Protein AF-A0A967XRU0-F1 (afdb_monomer_lite)

Foldseek 3Di:
DVVVLVVLLDPVLLVCLVVVLVVLLVVLVVDFDDDDPDGCSVCSCVDPVNLVSLVSNLSSLVSNLVVLVCCLVCVVVVVVVCVVPPPDDDPDDDDDPPDDPVVVVVVLVVVVWDWDDDPRDIDTHHDSPVSCVSSVVSVVVSVVSVVSSCCVVDADFADDADAQDKDQWTQHPVVRDIDGNVDIDHHPDDDDDDDFDWDKDWDADPPPRHTDDIDTDTPPDDDDD

Radius of gyration: 32.48 Å; chains: 1; bounding box: 72×39×102 Å

Structure (mmCIF, N/CA/C/O backbone):
data_AF-A0A967XRU0-F1
#
_entry.id   AF-A0A967XRU0-F1
#
loop_
_atom_site.group_PDB
_atom_site.id
_atom_site.type_symbol
_atom_site.label_atom_id
_atom_site.label_alt_id
_atom_site.label_comp_id
_atom_site.label_asym_id
_atom_site.label_entity_id
_atom_site.label_seq_id
_atom_site.pdbx_PDB_ins_code
_atom_site.Cartn_x
_atom_site.Cartn_y
_atom_site.Cartn_z
_atom_site.occupancy
_atom_site.B_iso_or_equiv
_atom_site.auth_seq_id
_atom_site.auth_comp_id
_atom_site.auth_asym_id
_atom_site.auth_atom_id
_atom_site.pdbx_PDB_model_num
ATOM 1 N N . MET A 1 1 ? 1.573 9.566 25.595 1.00 57.91 1 MET A N 1
ATOM 2 C CA . MET A 1 1 ? 1.295 8.582 24.517 1.00 57.91 1 MET A CA 1
ATOM 3 C C . MET A 1 1 ? -0.084 8.742 23.867 1.00 57.91 1 MET A C 1
ATOM 5 O O . MET A 1 1 ? -0.131 8.751 22.648 1.00 57.91 1 MET A O 1
ATOM 9 N N . LYS A 1 2 ? -1.186 8.940 24.616 1.00 69.69 2 LYS A N 1
ATOM 10 C CA . LYS A 1 2 ? -2.529 9.207 24.043 1.00 69.69 2 LYS A CA 1
ATOM 11 C C . LYS A 1 2 ? -2.605 10.352 23.000 1.00 69.69 2 LYS A C 1
ATOM 13 O O . LYS A 1 2 ? -3.148 10.101 21.932 1.00 69.69 2 LYS A O 1
ATOM 18 N N . PRO A 1 3 ? -2.004 11.544 23.218 1.00 72.00 3 PRO A N 1
ATOM 19 C CA . PRO A 1 3 ? -2.166 12.662 22.278 1.00 72.00 3 PRO A CA 1
ATOM 20 C C . PRO A 1 3 ? -1.493 12.431 20.918 1.00 72.00 3 PRO A C 1
ATOM 22 O O . PRO A 1 3 ? -2.015 12.861 19.896 1.00 72.00 3 PRO A O 1
ATOM 25 N N . ILE A 1 4 ? -0.366 11.709 20.889 1.00 74.50 4 ILE A N 1
ATOM 26 C CA . ILE A 1 4 ? 0.343 11.372 19.645 1.00 74.50 4 ILE A CA 1
ATOM 27 C C . ILE A 1 4 ? -0.496 10.394 18.817 1.00 74.50 4 ILE A C 1
ATOM 29 O O . ILE A 1 4 ? -0.690 10.597 17.623 1.00 74.50 4 ILE A O 1
ATOM 33 N N . LEU A 1 5 ? -1.057 9.366 19.462 1.00 74.81 5 LEU A N 1
ATOM 34 C CA . LEU A 1 5 ? -1.928 8.404 18.789 1.00 74.81 5 LEU A CA 1
ATOM 35 C C . LEU A 1 5 ? -3.203 9.067 18.245 1.00 74.81 5 LEU A C 1
ATOM 37 O O . LEU A 1 5 ? -3.673 8.705 17.170 1.00 74.81 5 LEU A O 1
ATOM 41 N N . ASP A 1 6 ? -3.754 10.042 18.970 1.00 77.75 6 ASP A N 1
ATOM 42 C CA . ASP A 1 6 ? -4.942 10.779 18.537 1.00 77.75 6 ASP A CA 1
ATOM 43 C C . ASP A 1 6 ? -4.649 11.728 17.365 1.00 77.75 6 ASP A C 1
ATOM 45 O O . ASP A 1 6 ? -5.479 11.835 16.462 1.00 77.75 6 ASP A O 1
ATOM 49 N N . PHE A 1 7 ? -3.461 12.341 17.319 1.00 79.88 7 PHE A N 1
ATOM 50 C CA . PH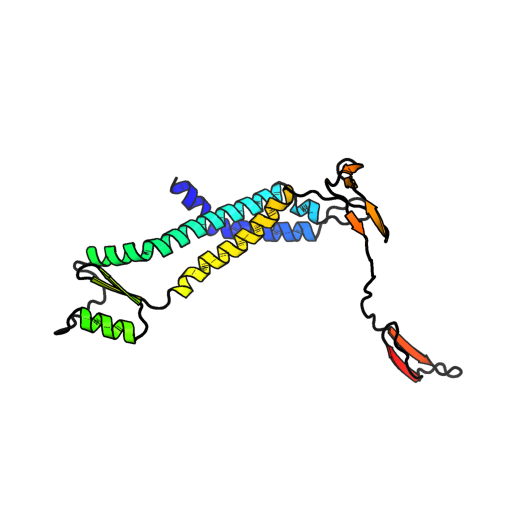E A 1 7 ? -3.010 13.117 16.161 1.00 79.88 7 PHE A CA 1
ATOM 51 C C . PHE A 1 7 ? -2.881 12.236 14.911 1.00 79.88 7 PHE A C 1
ATOM 53 O O . PHE A 1 7 ? -3.489 12.529 13.879 1.00 79.88 7 PHE A O 1
ATOM 60 N N . PHE A 1 8 ? -2.168 11.110 15.019 1.00 81.94 8 PHE A N 1
ATOM 61 C CA . PHE A 1 8 ? -2.017 10.165 13.910 1.00 81.94 8 PHE A CA 1
ATOM 62 C C . PHE A 1 8 ? -3.314 9.440 13.553 1.00 81.94 8 PHE A C 1
ATOM 64 O O . PHE A 1 8 ? -3.431 8.965 12.438 1.00 81.94 8 PHE A O 1
ATOM 71 N N . SER A 1 9 ? -4.317 9.394 14.429 1.00 81.56 9 SER A N 1
ATOM 72 C CA . SER A 1 9 ? -5.644 8.839 14.127 1.00 81.56 9 SER A CA 1
ATOM 73 C C . SER A 1 9 ? -6.621 9.879 13.539 1.00 81.56 9 SER A C 1
ATOM 75 O O . SER A 1 9 ? -7.823 9.605 13.454 1.00 81.56 9 SER A O 1
ATOM 77 N N . SER A 1 10 ? -6.156 11.075 13.163 1.00 88.88 10 SER A N 1
ATOM 78 C CA . SER A 1 10 ? -7.009 12.142 12.631 1.00 88.88 10 SER A CA 1
ATOM 79 C C . SER A 1 10 ? -7.501 11.848 11.210 1.00 88.88 10 SER A C 1
ATOM 81 O O . SER A 1 10 ? -6.706 11.695 10.287 1.00 88.88 10 SER A O 1
ATOM 83 N N . VAL A 1 11 ? -8.825 11.872 11.011 1.00 86.56 11 VAL A N 1
ATOM 84 C CA . VAL A 1 11 ? -9.460 11.722 9.684 1.00 86.56 11 VAL A CA 1
ATOM 85 C C . VAL A 1 11 ? -9.076 12.868 8.743 1.00 86.56 11 VAL A C 1
ATOM 87 O O . VAL A 1 11 ? -8.912 12.661 7.543 1.00 86.56 11 VAL A O 1
ATOM 90 N N . LYS A 1 12 ? -8.883 14.080 9.284 1.00 89.81 12 LYS A N 1
ATOM 91 C CA . LYS A 1 12 ? -8.452 15.248 8.498 1.00 89.81 12 LYS A CA 1
ATOM 92 C C . LYS A 1 12 ? -7.068 15.022 7.894 1.00 89.81 12 LYS A C 1
ATOM 94 O O . LYS A 1 12 ? -6.845 15.376 6.742 1.00 89.81 12 LYS A O 1
ATOM 99 N N . LEU A 1 13 ? -6.169 14.408 8.668 1.00 90.38 13 LEU A N 1
ATOM 100 C CA . LEU A 1 13 ? -4.831 14.052 8.207 1.00 90.38 13 LEU A CA 1
ATOM 101 C C . LEU A 1 13 ? -4.908 12.997 7.101 1.00 90.38 13 LEU A C 1
ATOM 103 O O . LEU A 1 13 ? -4.289 13.182 6.062 1.00 90.38 13 LEU A O 1
ATOM 107 N N . THR A 1 14 ? -5.707 11.940 7.283 1.00 91.81 14 THR A N 1
ATOM 108 C CA . THR A 1 14 ? -5.890 10.897 6.261 1.00 91.81 14 THR A CA 1
ATOM 109 C C . THR A 1 14 ? -6.384 11.485 4.944 1.00 91.81 14 THR A C 1
ATOM 111 O O . THR A 1 14 ? -5.813 11.204 3.896 1.00 91.81 14 THR A O 1
ATOM 114 N N . LEU A 1 15 ? -7.413 12.336 4.989 1.00 92.69 15 LEU A N 1
ATOM 115 C CA . LEU A 1 15 ? -7.977 12.953 3.790 1.00 92.69 15 LEU A CA 1
ATOM 116 C C . LEU A 1 15 ? -6.963 13.869 3.092 1.00 92.69 15 LEU A C 1
ATOM 118 O O . LEU A 1 15 ? -6.828 13.811 1.873 1.00 92.69 15 LEU A O 1
ATOM 122 N N . ALA A 1 16 ? -6.222 14.672 3.861 1.00 94.75 16 ALA A N 1
ATOM 123 C CA . ALA A 1 16 ? -5.167 15.523 3.322 1.00 94.75 16 ALA A CA 1
ATOM 124 C C . ALA A 1 16 ? -4.044 14.702 2.668 1.00 94.75 16 ALA A C 1
ATOM 126 O O . ALA A 1 16 ? -3.604 15.041 1.573 1.00 94.75 16 ALA A O 1
ATOM 127 N N . LEU A 1 17 ? -3.612 13.607 3.303 1.00 94.12 17 LEU A N 1
ATOM 128 C CA . LEU A 1 17 ? -2.581 12.718 2.766 1.00 94.12 17 LEU A CA 1
ATOM 129 C C . LEU A 1 17 ? -3.047 12.002 1.501 1.00 94.12 17 LEU A C 1
ATOM 131 O O . LEU A 1 17 ? -2.290 11.955 0.542 1.00 94.12 17 LEU A O 1
ATOM 135 N N . LEU A 1 18 ? -4.276 11.480 1.473 1.00 94.19 18 LEU A N 1
ATOM 136 C CA . LEU A 1 18 ? -4.826 10.808 0.294 1.00 94.19 18 LEU A CA 1
ATOM 137 C C . LEU A 1 18 ? -4.937 11.762 -0.898 1.00 94.19 18 LEU A C 1
ATOM 139 O O . LEU A 1 18 ? -4.488 11.424 -1.989 1.00 94.19 18 LEU A O 1
ATOM 143 N N . LEU A 1 19 ? -5.483 12.964 -0.690 1.00 95.75 19 LEU A N 1
ATOM 144 C CA . LEU A 1 19 ? -5.583 13.973 -1.747 1.00 95.75 19 LEU A CA 1
ATOM 145 C C . LEU A 1 19 ? -4.201 14.452 -2.204 1.00 95.75 19 LEU A C 1
ATOM 147 O O . LEU A 1 19 ? -3.948 14.535 -3.403 1.00 95.75 19 LEU A O 1
ATOM 151 N N . GLY A 1 20 ? -3.292 14.718 -1.264 1.00 95.44 20 GLY A N 1
ATOM 152 C CA . GLY A 1 20 ? -1.924 15.130 -1.568 1.00 95.44 20 GLY A CA 1
ATOM 153 C C . GLY A 1 20 ? -1.165 14.070 -2.364 1.00 95.44 20 GLY A C 1
ATOM 154 O O . GLY A 1 20 ? -0.651 14.368 -3.438 1.00 95.44 20 GLY A O 1
ATOM 155 N N . LEU A 1 21 ? -1.154 12.821 -1.887 1.00 94.19 21 LEU A N 1
ATOM 156 C CA . LEU A 1 21 ? -0.534 11.691 -2.586 1.00 94.19 21 LEU A CA 1
ATOM 157 C C . LEU A 1 21 ? -1.160 11.460 -3.960 1.00 94.19 21 LEU A C 1
ATOM 159 O O . LEU A 1 21 ? -0.428 11.182 -4.902 1.00 94.19 21 LEU A O 1
ATOM 163 N N . SER A 1 22 ? -2.479 11.615 -4.100 1.00 94.56 22 SER A N 1
ATOM 164 C CA . SER A 1 22 ? -3.152 11.491 -5.395 1.00 94.56 22 SER A CA 1
ATOM 165 C C . SER A 1 22 ? -2.673 12.545 -6.393 1.00 94.56 22 SER A C 1
ATOM 167 O O . SER A 1 22 ? -2.359 12.196 -7.527 1.00 94.56 22 SER A O 1
ATOM 169 N N . LEU A 1 23 ? -2.599 13.820 -5.999 1.00 94.62 23 LEU A N 1
ATOM 170 C CA . LEU A 1 23 ? -2.137 14.900 -6.883 1.00 94.62 23 LEU A CA 1
ATOM 171 C C . LEU A 1 23 ? -0.671 14.715 -7.282 1.00 94.62 23 LEU A C 1
ATOM 173 O O . LEU A 1 23 ? -0.302 14.882 -8.442 1.00 94.62 23 LEU A O 1
ATOM 177 N N . ILE A 1 24 ? 0.151 14.325 -6.315 1.00 92.75 24 ILE A N 1
ATOM 178 C CA . ILE A 1 24 ? 1.565 14.029 -6.512 1.00 92.75 24 ILE A CA 1
ATOM 179 C C . ILE A 1 24 ? 1.745 12.842 -7.468 1.00 92.75 24 ILE A C 1
ATOM 181 O O . ILE A 1 24 ? 2.530 12.928 -8.406 1.00 92.75 24 ILE A O 1
ATOM 185 N N . ALA A 1 25 ? 1.003 11.749 -7.270 1.00 92.00 25 ALA A N 1
ATOM 186 C CA . ALA A 1 25 ? 1.086 10.563 -8.120 1.00 92.00 25 ALA A CA 1
ATOM 187 C C . ALA A 1 25 ? 0.686 10.866 -9.572 1.00 92.00 25 ALA A C 1
ATOM 189 O O . ALA A 1 25 ? 1.340 10.387 -10.499 1.00 92.00 25 ALA A O 1
ATOM 190 N N . VAL A 1 26 ? -0.333 11.709 -9.778 1.00 92.94 26 VAL A N 1
ATOM 191 C CA . VAL A 1 26 ? -0.687 12.220 -11.113 1.00 92.94 26 VAL A CA 1
ATOM 192 C C . VAL A 1 26 ? 0.489 12.990 -11.715 1.00 92.94 26 VAL A C 1
ATOM 194 O O . VAL A 1 26 ? 0.872 12.718 -12.850 1.00 92.94 26 VAL A O 1
ATOM 197 N N . GLY A 1 27 ? 1.116 13.886 -10.948 1.00 89.25 27 GLY A N 1
ATOM 198 C CA . GLY A 1 27 ? 2.307 14.619 -11.387 1.00 89.25 27 GLY A CA 1
ATOM 199 C C . GLY A 1 27 ? 3.459 13.703 -11.813 1.00 89.25 27 GLY A C 1
ATOM 200 O O . GLY A 1 27 ? 4.015 13.891 -12.890 1.00 89.25 27 GLY A O 1
ATOM 201 N N . GLY A 1 28 ? 3.769 12.673 -11.021 1.00 85.06 28 GLY A N 1
ATOM 202 C CA . GLY A 1 28 ? 4.811 11.688 -11.343 1.00 85.06 28 GLY A CA 1
ATOM 203 C C . GLY A 1 28 ? 4.504 10.809 -12.555 1.00 85.06 28 GLY A C 1
ATOM 204 O O . GLY A 1 28 ? 5.419 10.302 -13.195 1.00 85.06 28 GLY A O 1
ATOM 205 N N . THR A 1 29 ? 3.223 10.649 -12.891 1.00 86.62 29 THR A N 1
ATOM 206 C CA . THR A 1 29 ? 2.798 9.906 -14.086 1.00 86.62 29 THR A CA 1
ATOM 207 C C . THR A 1 29 ? 2.913 10.766 -15.344 1.00 86.62 29 THR A C 1
ATOM 209 O O . THR A 1 29 ? 3.296 10.270 -16.397 1.00 86.62 29 THR A O 1
ATOM 212 N N . VAL A 1 30 ? 2.598 12.062 -15.243 1.00 88.19 30 VAL A N 1
ATOM 213 C CA . VAL A 1 30 ? 2.682 13.009 -16.369 1.00 88.19 30 VAL A CA 1
ATOM 214 C C . VAL A 1 30 ? 4.127 13.411 -16.668 1.00 88.19 30 VAL A C 1
ATOM 216 O O . VAL A 1 30 ? 4.455 13.674 -17.821 1.00 88.19 30 VAL A O 1
ATOM 219 N N . TRP A 1 31 ? 4.986 13.454 -15.647 1.00 84.19 31 TRP A N 1
ATOM 220 C CA . TRP A 1 31 ? 6.373 13.904 -15.763 1.00 84.19 31 TRP A CA 1
ATOM 221 C C . TRP A 1 31 ? 7.362 12.793 -15.365 1.00 84.19 31 TRP A C 1
ATOM 223 O O . TRP A 1 31 ? 7.966 12.862 -14.288 1.00 84.19 31 TRP A O 1
ATOM 233 N N . PRO A 1 32 ? 7.513 11.738 -16.192 1.00 77.88 32 PRO A N 1
ATOM 234 C CA . PRO A 1 32 ? 8.424 10.643 -15.887 1.00 77.88 32 PRO A CA 1
ATOM 235 C C . PRO A 1 32 ? 9.878 11.114 -15.830 1.00 77.88 32 PRO A C 1
ATOM 237 O O . PRO A 1 32 ? 10.293 12.032 -16.537 1.00 77.88 32 PRO A O 1
ATOM 240 N N . VAL A 1 33 ? 10.674 10.443 -14.997 1.00 77.25 33 VAL A N 1
ATOM 241 C CA . VAL A 1 33 ? 12.127 10.624 -14.988 1.00 77.25 33 VAL A CA 1
ATOM 242 C C . VAL A 1 33 ? 12.700 9.903 -16.206 1.00 77.25 33 VAL A C 1
ATOM 244 O O . VAL A 1 33 ? 12.597 8.680 -16.319 1.00 77.25 33 VAL A O 1
ATOM 247 N N . GLU A 1 34 ? 13.301 10.660 -17.118 1.00 77.75 34 GLU A N 1
ATOM 248 C CA . GLU A 1 34 ? 13.975 10.118 -18.297 1.00 77.75 34 GLU A CA 1
ATOM 249 C C . GLU A 1 34 ? 15.452 9.848 -17.980 1.00 77.75 34 GLU A C 1
ATOM 251 O O . GLU A 1 34 ? 16.178 10.730 -17.516 1.00 77.75 34 GLU A O 1
ATOM 256 N N . GLN A 1 35 ? 15.911 8.618 -18.226 1.00 67.12 35 GLN A N 1
ATOM 257 C CA . GLN A 1 35 ? 17.331 8.257 -18.202 1.00 67.12 35 GLN A CA 1
ATOM 258 C C . GLN A 1 35 ? 17.704 7.649 -19.557 1.00 67.12 35 GLN A C 1
ATOM 260 O O . GLN A 1 35 ? 17.498 6.463 -19.810 1.00 67.12 35 GLN A O 1
ATOM 265 N N . GLY A 1 36 ? 18.230 8.484 -20.456 1.00 74.88 36 GLY A N 1
ATOM 266 C CA . GLY A 1 36 ? 18.476 8.093 -21.844 1.00 74.88 36 GLY A CA 1
ATOM 267 C C . GLY A 1 36 ? 17.163 7.930 -22.615 1.00 74.88 36 GLY A C 1
ATOM 268 O O . GLY A 1 36 ? 16.357 8.851 -22.644 1.00 74.88 36 GLY A O 1
ATOM 269 N N . ALA A 1 37 ? 16.951 6.766 -23.237 1.00 71.06 37 ALA A N 1
ATOM 270 C CA . ALA A 1 37 ? 15.743 6.458 -24.015 1.00 71.06 37 ALA A CA 1
ATOM 271 C C . ALA A 1 37 ? 14.636 5.742 -23.209 1.00 71.06 37 ALA A C 1
ATOM 273 O O . ALA A 1 37 ? 13.605 5.383 -23.773 1.00 71.06 37 ALA A O 1
ATOM 274 N N . ILE A 1 38 ? 14.850 5.490 -21.911 1.00 72.94 38 ILE A N 1
ATOM 275 C CA . ILE A 1 38 ? 13.945 4.696 -21.069 1.00 72.94 38 ILE A CA 1
ATOM 276 C C . ILE A 1 38 ? 13.235 5.615 -20.069 1.00 72.94 38 ILE A C 1
ATOM 278 O O . ILE A 1 38 ? 13.877 6.361 -19.323 1.00 72.94 38 ILE A O 1
ATOM 282 N N . GLN A 1 39 ? 11.903 5.532 -20.035 1.00 77.44 39 GLN A N 1
ATOM 283 C CA . GLN A 1 39 ? 11.074 6.189 -19.024 1.00 77.44 39 GLN A CA 1
ATOM 284 C C . GLN A 1 39 ? 11.073 5.355 -17.740 1.00 77.44 39 GLN A C 1
ATOM 286 O O . GLN A 1 39 ? 10.576 4.229 -17.730 1.00 77.44 39 GLN A O 1
ATOM 291 N N . ARG A 1 40 ? 11.627 5.907 -16.656 1.00 75.88 40 ARG A N 1
ATOM 292 C CA . ARG A 1 40 ? 11.800 5.212 -15.372 1.00 75.88 40 ARG A CA 1
ATOM 293 C C . ARG A 1 40 ? 10.846 5.754 -14.312 1.00 75.88 40 ARG A C 1
ATOM 295 O O . ARG A 1 40 ? 11.230 6.530 -13.433 1.00 75.88 40 ARG A O 1
ATOM 302 N N . PHE A 1 41 ? 9.578 5.355 -14.397 1.00 80.44 41 PHE A N 1
ATOM 303 C CA . PHE A 1 41 ? 8.537 5.748 -13.436 1.00 80.44 41 PHE A CA 1
ATOM 304 C C . PHE A 1 41 ? 8.866 5.305 -12.005 1.00 80.44 41 PHE A C 1
ATOM 306 O O . PHE A 1 41 ? 8.531 5.988 -11.037 1.00 80.44 41 PHE A O 1
ATOM 313 N N . GLU A 1 42 ? 9.559 4.180 -11.858 1.00 79.56 42 GLU A N 1
ATOM 314 C CA . GLU A 1 42 ? 9.932 3.609 -10.572 1.00 79.56 42 GLU A CA 1
ATOM 315 C C . GLU A 1 42 ? 10.795 4.558 -9.737 1.00 79.56 42 GLU A C 1
ATOM 317 O O . GLU A 1 42 ? 10.586 4.640 -8.532 1.00 79.56 42 GLU A O 1
ATOM 322 N N . LEU A 1 43 ? 11.680 5.351 -10.351 1.00 81.56 43 LEU A N 1
ATOM 323 C CA . LEU A 1 43 ? 12.558 6.273 -9.622 1.00 81.56 43 LEU A CA 1
ATOM 324 C C . LEU A 1 43 ? 11.767 7.356 -8.880 1.00 81.56 43 LEU A C 1
ATOM 326 O O . LEU A 1 43 ? 12.120 7.742 -7.764 1.00 81.56 43 LEU A O 1
ATOM 330 N N . TYR A 1 44 ? 10.665 7.820 -9.474 1.00 86.88 44 TYR A N 1
ATOM 331 C CA . TYR A 1 44 ? 9.788 8.801 -8.846 1.00 86.88 44 TYR A CA 1
ATOM 332 C C . TYR A 1 44 ? 9.110 8.219 -7.599 1.00 86.88 44 TYR A C 1
ATOM 334 O O . TYR A 1 44 ? 9.156 8.817 -6.521 1.00 86.88 44 TYR A O 1
ATOM 342 N N . PHE A 1 45 ? 8.527 7.024 -7.718 1.00 87.81 45 PHE A N 1
ATOM 343 C CA . PHE A 1 45 ? 7.806 6.364 -6.623 1.00 87.81 45 PHE A CA 1
ATOM 344 C C . PHE A 1 45 ? 8.731 5.749 -5.562 1.00 87.81 45 PHE A C 1
ATOM 346 O O . PHE A 1 45 ? 8.321 5.558 -4.416 1.00 87.81 45 PHE A O 1
ATOM 353 N N . GLN A 1 46 ? 9.988 5.470 -5.909 1.00 85.56 46 GLN A N 1
ATOM 354 C CA . GLN A 1 46 ? 11.027 5.037 -4.972 1.00 85.56 46 GLN A CA 1
ATOM 355 C C . GLN A 1 46 ? 11.699 6.206 -4.242 1.00 85.56 46 GLN A C 1
ATOM 357 O O . GLN A 1 46 ? 12.472 5.982 -3.312 1.00 85.56 46 GLN A O 1
ATOM 362 N N . SER A 1 47 ? 11.393 7.452 -4.612 1.00 88.88 47 SER A N 1
ATOM 363 C CA . SER A 1 47 ? 11.969 8.621 -3.959 1.00 88.88 47 SER A CA 1
ATOM 364 C C . SER A 1 47 ? 11.629 8.679 -2.464 1.00 88.88 47 SER A C 1
ATOM 366 O O . SER A 1 47 ? 10.509 8.389 -2.026 1.00 88.88 47 SER A O 1
ATOM 368 N N . ILE A 1 48 ? 12.609 9.104 -1.661 1.00 90.31 48 ILE A N 1
ATOM 369 C CA . ILE A 1 48 ? 12.490 9.135 -0.198 1.00 90.31 48 ILE A CA 1
ATOM 370 C C . ILE A 1 48 ? 11.318 9.998 0.278 1.00 90.31 48 ILE A C 1
ATOM 372 O O . ILE A 1 48 ? 10.667 9.677 1.271 1.00 90.31 48 ILE A O 1
ATOM 376 N N . TRP A 1 49 ? 11.013 11.080 -0.438 1.00 92.19 49 TRP A N 1
ATOM 377 C CA . TRP A 1 49 ? 9.937 11.994 -0.076 1.00 92.19 49 TRP A CA 1
ATOM 378 C C . TRP A 1 49 ? 8.561 11.374 -0.373 1.00 92.19 49 TRP A C 1
ATOM 380 O O . TRP A 1 49 ? 7.675 11.450 0.481 1.00 92.19 49 TRP A O 1
ATOM 390 N N . PHE A 1 50 ? 8.389 10.683 -1.509 1.00 92.12 50 PHE A N 1
ATOM 391 C CA . PHE A 1 50 ? 7.140 9.988 -1.836 1.00 92.12 50 PHE A CA 1
ATOM 392 C C . PHE A 1 50 ? 6.894 8.845 -0.850 1.00 92.12 50 PHE A C 1
ATOM 394 O O . PHE A 1 50 ? 5.814 8.730 -0.268 1.00 92.12 50 PHE A O 1
ATOM 401 N N . ARG A 1 51 ? 7.934 8.050 -0.576 1.00 91.50 51 ARG A N 1
ATOM 402 C CA . ARG A 1 51 ? 7.888 6.970 0.416 1.00 91.50 51 ARG A CA 1
ATOM 403 C C . ARG A 1 51 ? 7.616 7.479 1.822 1.00 91.50 51 ARG A C 1
ATOM 405 O O . ARG A 1 51 ? 6.872 6.837 2.550 1.00 91.50 51 ARG A O 1
ATOM 412 N N . SER A 1 52 ? 8.153 8.636 2.200 1.00 93.75 52 SER A N 1
ATOM 413 C CA . SER A 1 52 ? 7.878 9.254 3.502 1.00 93.75 52 SER A CA 1
ATOM 414 C C . SER A 1 52 ? 6.406 9.652 3.639 1.00 93.75 52 SER A C 1
ATOM 416 O O . SER A 1 52 ? 5.806 9.417 4.687 1.00 93.75 52 SER A O 1
ATOM 418 N N . LEU A 1 53 ? 5.786 10.186 2.580 1.00 94.00 53 LEU A N 1
ATOM 419 C CA . LEU A 1 53 ? 4.343 10.459 2.552 1.00 94.00 53 LEU A CA 1
ATOM 420 C C . LEU A 1 53 ? 3.517 9.166 2.611 1.00 94.00 53 LEU A C 1
ATOM 422 O O . LEU A 1 53 ? 2.538 9.095 3.357 1.00 94.00 53 LEU A O 1
ATOM 426 N N . LEU A 1 54 ? 3.934 8.128 1.881 1.00 94.12 54 LEU A N 1
ATOM 427 C CA . LEU A 1 54 ? 3.299 6.811 1.913 1.00 94.12 54 LEU A CA 1
ATOM 428 C C . LEU A 1 54 ? 3.404 6.163 3.304 1.00 94.12 54 LEU A C 1
ATOM 430 O O . LEU A 1 54 ? 2.414 5.651 3.825 1.00 94.12 54 LEU A O 1
ATOM 434 N N . ALA A 1 55 ? 4.574 6.234 3.937 1.00 94.50 55 ALA A N 1
ATOM 435 C CA . ALA A 1 55 ? 4.825 5.738 5.286 1.00 94.50 55 ALA A CA 1
ATOM 436 C C . ALA A 1 55 ? 4.022 6.520 6.332 1.00 94.50 55 ALA A C 1
ATOM 438 O O . ALA A 1 55 ? 3.473 5.929 7.260 1.00 94.50 55 ALA A O 1
ATOM 439 N N . LEU A 1 56 ? 3.886 7.837 6.160 1.00 94.25 56 LEU A N 1
ATOM 440 C CA . LEU A 1 56 ? 3.054 8.675 7.016 1.00 94.25 56 LEU A CA 1
ATOM 441 C C . LEU A 1 56 ? 1.570 8.290 6.913 1.00 94.25 56 LEU A C 1
ATOM 443 O O . LEU A 1 56 ? 0.892 8.175 7.938 1.00 94.25 56 LEU A O 1
ATOM 447 N N . LEU A 1 57 ? 1.076 8.031 5.697 1.00 94.69 57 LEU A N 1
ATOM 448 C CA . LEU A 1 57 ? -0.272 7.505 5.475 1.00 94.69 57 LEU A CA 1
ATOM 449 C C . LEU A 1 57 ? -0.437 6.115 6.104 1.00 94.69 57 LEU A C 1
ATOM 451 O O . LEU A 1 57 ? -1.431 5.877 6.790 1.00 94.69 57 LEU A O 1
ATOM 455 N N . ALA A 1 58 ? 0.543 5.224 5.945 1.00 94.94 58 ALA A N 1
ATOM 456 C CA . ALA A 1 58 ? 0.525 3.900 6.562 1.00 94.94 58 ALA A CA 1
ATOM 457 C C . ALA A 1 58 ? 0.485 3.991 8.098 1.00 94.94 58 ALA A C 1
ATOM 459 O O . ALA A 1 58 ? -0.312 3.309 8.737 1.00 94.94 58 ALA A O 1
ATOM 460 N N . LEU A 1 59 ? 1.265 4.882 8.715 1.00 93.69 59 LEU A N 1
ATOM 461 C CA . LEU A 1 59 ? 1.269 5.069 10.168 1.00 93.69 59 LEU A CA 1
ATOM 462 C C . LEU A 1 59 ? -0.069 5.631 10.671 1.00 93.69 59 LEU A C 1
ATOM 464 O O . LEU A 1 59 ? -0.590 5.177 11.692 1.00 93.69 59 LEU A O 1
ATOM 468 N N . ASN A 1 60 ? -0.666 6.566 9.930 1.00 94.06 60 ASN A N 1
ATOM 469 C CA . ASN A 1 60 ? -2.007 7.079 10.209 1.00 94.06 60 ASN A CA 1
ATOM 470 C C . ASN A 1 60 ? -3.069 5.965 10.150 1.00 94.06 60 ASN A C 1
ATOM 472 O O . ASN A 1 60 ? -3.861 5.807 11.087 1.00 94.06 60 ASN A O 1
ATOM 476 N N . LEU A 1 61 ? -3.048 5.141 9.098 1.00 92.50 61 LEU A N 1
ATOM 477 C CA . LEU A 1 61 ? -3.973 4.020 8.943 1.00 92.50 61 LEU A CA 1
ATOM 478 C C . LEU A 1 61 ? -3.751 2.956 10.024 1.00 92.50 61 LEU A C 1
ATOM 480 O O . LEU A 1 61 ? -4.721 2.435 10.575 1.00 92.50 61 LEU A O 1
ATOM 484 N N . ALA A 1 62 ? -2.502 2.681 10.401 1.00 93.06 62 ALA A N 1
ATOM 485 C CA . ALA A 1 62 ? -2.155 1.770 11.489 1.00 93.06 62 ALA A CA 1
ATOM 486 C C . ALA A 1 62 ? -2.681 2.273 12.842 1.00 93.06 62 ALA A C 1
ATOM 488 O O . ALA A 1 62 ? -3.311 1.509 13.575 1.00 93.06 62 ALA A O 1
ATOM 489 N N . ALA A 1 63 ? -2.519 3.563 13.152 1.00 92.19 63 ALA A N 1
ATOM 490 C CA . ALA A 1 63 ? -3.065 4.169 14.367 1.00 92.19 63 ALA A CA 1
ATOM 491 C C . ALA A 1 63 ? -4.605 4.096 14.402 1.00 92.19 63 ALA A C 1
ATOM 493 O O . ALA A 1 63 ? -5.193 3.714 15.420 1.00 92.19 63 ALA A O 1
ATOM 494 N N . CYS A 1 64 ? -5.267 4.395 13.279 1.00 89.00 64 CYS A N 1
ATOM 495 C CA . CYS A 1 64 ? -6.720 4.273 13.139 1.00 89.00 64 CYS A CA 1
ATOM 496 C C . CYS A 1 64 ? -7.195 2.816 13.307 1.00 89.00 64 CYS A C 1
ATOM 498 O O . CYS A 1 64 ? -8.179 2.540 14.005 1.00 89.00 64 CYS A O 1
ATOM 500 N N . THR A 1 65 ? -6.461 1.870 12.718 1.00 91.06 65 THR A N 1
ATOM 501 C CA . THR A 1 65 ? -6.723 0.428 12.819 1.00 91.06 65 THR A CA 1
ATOM 502 C C . THR A 1 65 ? -6.573 -0.041 14.253 1.00 91.06 65 THR A C 1
ATOM 504 O O . THR A 1 65 ? -7.469 -0.705 14.762 1.00 91.06 65 THR A O 1
ATOM 507 N N . TRP A 1 66 ? -5.518 0.380 14.952 1.00 90.44 66 TRP A N 1
ATOM 508 C CA . TRP A 1 66 ? -5.306 0.060 16.361 1.00 90.44 66 TRP A CA 1
ATOM 509 C C . TRP A 1 66 ? -6.455 0.554 17.243 1.00 90.44 66 TRP A C 1
ATOM 511 O O . TRP A 1 66 ? -6.973 -0.190 18.077 1.00 90.44 66 TRP A O 1
ATOM 521 N N . LYS A 1 67 ? -6.920 1.790 17.025 1.00 86.31 67 LYS A N 1
ATOM 522 C CA . LYS A 1 67 ? -8.059 2.368 17.755 1.00 86.31 67 LYS A CA 1
ATOM 523 C C . LYS A 1 67 ? -9.351 1.592 17.496 1.00 86.31 67 LYS A C 1
ATOM 525 O O . LYS A 1 67 ? -10.092 1.297 18.436 1.00 86.31 67 LYS A O 1
ATOM 530 N N . THR A 1 68 ? -9.610 1.231 16.242 1.00 85.50 68 THR A N 1
ATOM 531 C CA . THR A 1 68 ? -10.806 0.468 15.851 1.00 85.50 68 THR A CA 1
ATOM 532 C C . THR A 1 68 ? -10.751 -0.960 16.384 1.00 85.50 68 THR A C 1
ATOM 534 O O . THR A 1 68 ? -11.715 -1.429 16.984 1.00 85.50 68 THR A O 1
ATOM 537 N N . PHE A 1 69 ? -9.605 -1.624 16.262 1.00 88.19 69 PHE A N 1
ATOM 538 C CA . PHE A 1 69 ? -9.356 -2.965 16.780 1.00 88.19 69 PHE A CA 1
ATOM 539 C C . PHE A 1 69 ? -9.515 -3.020 18.304 1.00 88.19 69 PHE A C 1
ATOM 541 O O . PHE A 1 69 ? -10.272 -3.840 18.825 1.00 88.19 69 PHE A O 1
ATOM 548 N N . SER A 1 70 ? -8.905 -2.071 19.023 1.00 86.50 70 SER A N 1
ATOM 549 C CA . SER A 1 70 ? -9.052 -1.934 20.475 1.00 86.50 70 SER A CA 1
ATOM 550 C C . SER A 1 70 ? -10.515 -1.706 20.879 1.00 86.50 70 SER A C 1
ATOM 552 O O . SER A 1 70 ? -10.999 -2.310 21.838 1.00 86.50 70 SER A O 1
ATOM 554 N N . ARG A 1 71 ? -11.266 -0.906 20.107 1.00 83.69 71 ARG A N 1
ATOM 555 C CA . ARG A 1 71 ? -12.700 -0.679 20.333 1.00 83.69 71 ARG A CA 1
ATOM 556 C C . ARG A 1 71 ? -13.533 -1.944 20.124 1.00 83.69 71 ARG A C 1
ATOM 558 O O . ARG A 1 71 ? -14.404 -2.203 20.948 1.00 83.69 71 ARG A O 1
ATOM 565 N N . VAL A 1 72 ? -13.279 -2.717 19.067 1.00 84.75 72 VAL A N 1
ATOM 566 C CA . VAL A 1 72 ? -14.013 -3.960 18.758 1.00 84.75 72 VAL A CA 1
ATOM 567 C C . VAL A 1 72 ? -13.759 -5.028 19.826 1.00 84.75 72 VAL A C 1
ATOM 569 O O . VAL A 1 72 ? -14.695 -5.691 20.272 1.00 84.75 72 VAL A O 1
ATOM 572 N N . ILE A 1 73 ? -12.520 -5.152 20.309 1.00 83.94 73 ILE A N 1
ATOM 573 C CA . ILE A 1 73 ? -12.162 -6.107 21.371 1.00 83.94 73 ILE A CA 1
ATOM 574 C C . ILE A 1 73 ? -12.709 -5.662 22.735 1.00 83.94 73 ILE A C 1
ATOM 576 O O . ILE A 1 73 ? -13.261 -6.471 23.483 1.00 83.94 73 ILE A O 1
ATOM 580 N N . GLY A 1 74 ? -12.598 -4.371 23.058 1.00 81.38 74 GLY A N 1
ATOM 581 C CA . GLY A 1 74 ? -13.065 -3.796 24.323 1.00 81.38 74 GLY A CA 1
ATOM 582 C C . GLY A 1 74 ? -14.586 -3.655 24.437 1.00 81.38 74 GLY A C 1
ATOM 583 O O . GLY A 1 74 ? -15.098 -3.408 25.529 1.00 81.38 74 GLY A O 1
ATOM 584 N N . GLU A 1 75 ? -15.327 -3.832 23.340 1.00 79.88 75 GLU A N 1
ATOM 585 C CA . GLU A 1 75 ? -16.775 -3.618 23.291 1.00 79.88 75 GLU A CA 1
ATOM 586 C C . GLU A 1 75 ? -17.537 -4.523 24.262 1.00 79.88 75 GLU A C 1
ATOM 588 O O . GLU A 1 75 ? -18.445 -4.050 24.941 1.00 79.88 75 GLU A O 1
ATOM 593 N N . LYS A 1 76 ? -17.135 -5.798 24.390 1.00 76.50 76 LYS A N 1
ATOM 594 C CA . LYS A 1 76 ? -17.762 -6.739 25.335 1.00 76.50 76 LYS A CA 1
ATOM 595 C C . LYS A 1 76 ? -17.745 -6.153 26.751 1.00 76.50 76 LYS A C 1
ATOM 597 O O . LYS A 1 76 ? -18.797 -6.014 27.364 1.00 76.50 76 LYS A O 1
ATOM 602 N N . ARG A 1 77 ? -16.559 -5.766 27.235 1.00 78.75 77 ARG A N 1
ATOM 603 C CA . ARG A 1 77 ? -16.377 -5.178 28.573 1.00 78.75 77 ARG A CA 1
ATOM 604 C C . ARG A 1 77 ? -17.117 -3.853 28.713 1.00 78.75 77 ARG A C 1
ATOM 606 O O . ARG A 1 77 ? -17.726 -3.604 29.741 1.00 78.75 77 ARG A O 1
ATOM 613 N N . ARG A 1 78 ? -17.112 -3.013 27.674 1.00 79.50 78 ARG A N 1
ATOM 614 C CA . ARG A 1 78 ? -17.839 -1.738 27.690 1.00 79.50 78 ARG A CA 1
ATOM 615 C C . ARG A 1 78 ? -19.346 -1.939 27.852 1.00 79.50 78 ARG A C 1
ATOM 617 O O . ARG A 1 78 ? -19.956 -1.211 28.622 1.00 79.50 78 ARG A O 1
ATOM 624 N N . LEU A 1 79 ? -19.937 -2.889 27.134 1.00 77.75 79 LEU A N 1
ATOM 625 C CA . LEU A 1 79 ? -21.371 -3.170 27.214 1.00 77.75 79 LEU A CA 1
ATOM 626 C C . LEU A 1 79 ? -21.763 -3.768 28.572 1.00 77.75 79 LEU A C 1
ATOM 628 O O . LEU A 1 79 ? -22.794 -3.391 29.119 1.00 77.75 79 LEU A O 1
ATOM 632 N N . LEU A 1 80 ? -20.916 -4.628 29.141 1.00 76.06 80 LEU A N 1
ATOM 633 C CA . LEU A 1 80 ? -21.099 -5.156 30.497 1.00 76.06 80 LEU A CA 1
ATOM 634 C C . LEU A 1 80 ? -21.003 -4.044 31.554 1.00 76.06 80 LEU A C 1
ATOM 636 O O . LEU A 1 80 ? -21.911 -3.899 32.362 1.00 76.06 80 LEU A O 1
ATOM 640 N N . ASN A 1 81 ? -20.003 -3.161 31.453 1.00 79.12 81 ASN A N 1
ATOM 641 C CA . ASN A 1 81 ? -19.876 -1.997 32.336 1.00 79.12 81 ASN A CA 1
ATOM 642 C C . ASN A 1 81 ? -21.061 -1.027 32.211 1.00 79.12 81 ASN A C 1
ATOM 644 O O . ASN A 1 81 ? -21.427 -0.367 33.182 1.00 79.12 81 ASN A O 1
ATOM 648 N N . VAL A 1 82 ? -21.656 -0.888 31.022 1.00 76.62 82 VAL A N 1
ATOM 649 C CA . VAL A 1 82 ? -22.893 -0.110 30.858 1.00 76.62 82 VAL A CA 1
ATOM 650 C C . VAL A 1 82 ? -24.028 -0.778 31.628 1.00 76.62 82 VAL A C 1
ATOM 652 O O . VAL A 1 82 ? -24.755 -0.070 32.312 1.00 76.62 82 VAL A O 1
ATOM 655 N N . LEU A 1 83 ? -24.154 -2.108 31.602 1.00 72.25 83 LEU A N 1
ATOM 656 C CA . LEU A 1 83 ? -25.108 -2.827 32.453 1.00 72.25 83 LEU A CA 1
ATOM 657 C C . LEU A 1 83 ? -24.795 -2.700 33.957 1.00 72.25 83 LEU A C 1
ATOM 659 O O . LEU A 1 83 ? -25.714 -2.783 34.764 1.00 72.25 83 LEU A O 1
ATOM 663 N N . ASP A 1 84 ? -23.533 -2.546 34.365 1.00 72.50 84 ASP A N 1
ATOM 664 C CA . ASP A 1 84 ? -23.152 -2.292 35.769 1.00 72.50 84 ASP A CA 1
ATOM 665 C C . ASP A 1 84 ? -23.556 -0.896 36.242 1.00 72.50 84 ASP A C 1
ATOM 667 O O . ASP A 1 84 ? -24.039 -0.741 37.359 1.00 72.50 84 ASP A O 1
ATOM 671 N N . ASN A 1 85 ? -23.412 0.108 35.377 1.00 68.44 85 ASN A N 1
ATOM 672 C CA . ASN A 1 85 ? -23.694 1.507 35.706 1.00 68.44 85 ASN A CA 1
ATOM 673 C C . ASN A 1 85 ? -25.115 1.961 35.320 1.00 68.44 85 ASN A C 1
ATOM 675 O O . ASN A 1 85 ? -25.491 3.101 35.585 1.00 68.44 85 ASN A O 1
ATOM 679 N N . SER A 1 86 ? -25.913 1.103 34.677 1.00 62.66 86 SER A N 1
ATOM 680 C CA . SER A 1 86 ? -27.302 1.395 34.300 1.00 62.66 86 SER A CA 1
ATOM 681 C C . SER A 1 86 ? -28.235 1.212 35.493 1.00 62.66 86 SER A C 1
ATOM 683 O O . SER A 1 86 ? -29.037 0.286 35.523 1.00 62.66 86 SER A O 1
ATOM 685 N N . SER A 1 87 ? -28.145 2.095 36.481 1.00 53.62 87 SER A N 1
ATOM 686 C CA . SER A 1 87 ? -29.016 2.071 37.658 1.00 53.62 87 SER A CA 1
ATOM 687 C C . SER A 1 87 ? -30.271 2.946 37.543 1.00 53.62 87 SER A C 1
ATOM 689 O O . SER A 1 87 ? -31.050 2.953 38.488 1.00 53.62 87 SER A O 1
ATOM 691 N N . SER A 1 88 ? -30.534 3.674 36.441 1.00 49.34 88 SER A N 1
ATOM 692 C CA . SER A 1 88 ? -31.810 4.439 36.323 1.00 49.34 88 SER A CA 1
ATOM 693 C C . SER A 1 88 ? -32.131 5.165 34.999 1.00 49.34 88 SER A C 1
ATOM 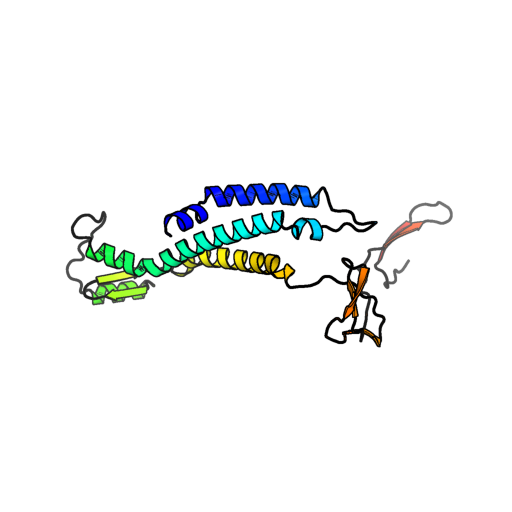695 O O . SER A 1 88 ? -33.215 5.726 34.890 1.00 49.34 88 SER A O 1
ATOM 697 N N . SER A 1 89 ? -31.262 5.186 33.976 1.00 47.50 89 SER A N 1
ATOM 698 C CA . SER A 1 89 ? -31.420 6.127 32.837 1.00 47.50 89 SER A CA 1
ATOM 699 C C . SER A 1 89 ? -31.240 5.510 31.436 1.00 47.50 89 SER A C 1
ATOM 701 O O . SER A 1 89 ? -30.793 6.183 30.504 1.00 47.50 89 SER A O 1
ATOM 703 N N . SER A 1 90 ? -31.574 4.231 31.248 1.00 56.78 90 SER A N 1
ATOM 704 C CA . SER A 1 90 ? -31.592 3.649 29.897 1.00 56.78 90 SER A CA 1
ATOM 705 C C . SER A 1 90 ? -32.932 3.942 29.199 1.00 56.78 90 SER A C 1
ATOM 707 O O . SER A 1 90 ? -33.982 3.660 29.769 1.00 56.78 90 SER A O 1
ATOM 709 N N . PRO A 1 91 ? -32.940 4.468 27.958 1.00 54.50 91 PRO A N 1
ATOM 710 C CA . PRO A 1 91 ? -34.142 5.012 27.311 1.00 54.50 91 PRO A CA 1
ATOM 711 C C . PRO A 1 91 ? -35.206 3.975 26.895 1.00 54.50 91 PRO A C 1
ATOM 713 O O . PRO A 1 91 ? -36.226 4.352 26.326 1.00 54.50 91 PRO A O 1
ATOM 716 N N . LYS A 1 92 ? -34.991 2.675 27.146 1.00 62.69 92 LYS A N 1
ATOM 717 C CA . LYS A 1 92 ? -35.937 1.585 26.840 1.00 62.69 92 LYS A CA 1
ATOM 718 C C . LYS A 1 92 ? -35.688 0.381 27.755 1.00 62.69 92 LYS A C 1
ATOM 720 O O . LYS A 1 92 ? -35.123 -0.626 27.334 1.00 62.69 92 LYS A O 1
ATOM 725 N N . THR A 1 93 ? -36.092 0.487 29.014 1.00 68.31 93 THR A N 1
ATOM 726 C CA . THR A 1 93 ? -36.187 -0.678 29.903 1.00 68.31 93 THR A CA 1
ATOM 727 C C . THR A 1 93 ? -37.594 -1.252 29.784 1.00 68.31 93 THR A C 1
ATOM 729 O O . THR A 1 93 ? -38.570 -0.523 29.937 1.00 68.31 93 THR A O 1
ATOM 732 N N . ILE A 1 94 ? -37.704 -2.542 29.468 1.00 74.38 94 ILE A N 1
ATOM 733 C CA . ILE A 1 94 ? -38.977 -3.269 29.467 1.00 74.38 94 ILE A CA 1
ATOM 734 C C . ILE A 1 94 ? -38.883 -4.302 30.581 1.00 74.38 94 ILE A C 1
ATOM 736 O O . ILE A 1 94 ? -38.005 -5.163 30.545 1.00 74.38 94 ILE A O 1
ATOM 740 N N . GLU A 1 95 ? -39.777 -4.218 31.560 1.00 73.44 95 GLU A N 1
ATOM 741 C CA . GLU A 1 95 ? -39.889 -5.242 32.593 1.00 73.44 95 GLU A CA 1
ATOM 742 C C . GLU A 1 95 ? -40.561 -6.485 32.006 1.00 73.44 95 GLU A C 1
ATOM 744 O O . GLU A 1 95 ? -41.711 -6.464 31.564 1.00 73.44 95 GLU A O 1
ATOM 749 N N . LEU A 1 96 ? -39.820 -7.589 31.966 1.00 72.69 96 LEU A N 1
ATOM 750 C CA . LEU A 1 96 ? -40.336 -8.887 31.548 1.00 72.69 96 LEU A CA 1
ATOM 751 C C . LEU A 1 96 ? -40.888 -9.603 32.783 1.00 72.69 96 LEU A C 1
ATOM 753 O O . LEU A 1 96 ? -40.155 -10.281 33.497 1.00 72.69 96 LEU A O 1
ATOM 757 N N . SER A 1 97 ? -42.184 -9.441 33.044 1.00 61.09 97 SER A N 1
ATOM 758 C CA . SER A 1 97 ? -42.839 -10.091 34.183 1.00 61.09 97 SER A CA 1
ATOM 759 C C . SER A 1 97 ? -42.859 -11.622 34.017 1.00 61.09 97 SER A C 1
ATOM 761 O O . SER A 1 97 ? -43.297 -12.137 32.986 1.00 61.09 97 SER A O 1
ATOM 763 N N . GLY A 1 98 ? -42.373 -12.352 35.029 1.00 59.88 98 GLY A N 1
ATOM 764 C CA . GLY A 1 98 ? -42.558 -13.805 35.166 1.00 59.88 98 GLY A CA 1
ATOM 765 C C . GLY A 1 98 ? -41.644 -14.724 34.344 1.00 59.88 98 GLY A C 1
ATOM 766 O O . GLY A 1 98 ? -41.981 -15.895 34.180 1.00 59.88 98 GLY A O 1
ATOM 767 N N . LYS A 1 99 ? -40.507 -14.250 33.812 1.00 67.69 99 LYS A N 1
ATOM 768 C CA . LYS A 1 99 ? -39.547 -15.104 33.081 1.00 67.69 99 LYS A CA 1
ATOM 769 C C . LYS A 1 99 ? -38.185 -15.161 33.764 1.00 67.69 99 LYS A C 1
ATOM 771 O O . LYS A 1 99 ? -37.584 -14.126 34.027 1.00 67.69 99 LYS A O 1
ATOM 776 N N . THR A 1 100 ? -37.680 -16.375 33.970 1.00 78.75 100 THR A N 1
ATOM 777 C CA . THR A 1 100 ? -36.303 -16.631 34.409 1.00 78.75 100 THR A CA 1
ATOM 778 C C . THR A 1 100 ? -35.310 -16.193 33.329 1.00 78.75 100 THR A C 1
ATOM 780 O O . THR A 1 100 ? -35.590 -16.334 32.134 1.00 78.75 100 THR A O 1
ATOM 783 N N . ILE A 1 101 ? -34.141 -15.702 33.748 1.00 78.94 101 ILE A N 1
ATOM 784 C CA . ILE A 1 101 ? -32.987 -15.363 32.894 1.00 78.94 101 ILE A CA 1
ATOM 785 C C . ILE A 1 101 ? -32.708 -16.473 31.861 1.00 78.94 101 ILE A C 1
ATOM 787 O O . ILE A 1 101 ? -32.621 -16.190 30.665 1.00 78.94 101 ILE A O 1
ATOM 791 N N . ASP A 1 102 ? -32.744 -17.739 32.280 1.00 81.69 102 ASP A N 1
ATOM 792 C CA . ASP A 1 102 ? -32.504 -18.901 31.410 1.00 81.69 102 ASP A CA 1
ATOM 793 C C . ASP A 1 102 ? -33.509 -19.023 30.250 1.00 81.69 102 ASP A C 1
ATOM 795 O O . ASP A 1 102 ? -33.157 -19.360 29.115 1.00 81.69 102 ASP A O 1
ATOM 799 N N . ALA A 1 103 ? -34.785 -18.707 30.496 1.00 83.69 103 ALA A N 1
ATOM 800 C CA . ALA A 1 103 ? -35.827 -18.773 29.471 1.00 83.69 103 ALA A CA 1
ATOM 801 C C . ALA A 1 103 ? -35.644 -17.680 28.404 1.00 83.69 103 ALA A C 1
ATOM 803 O O . ALA A 1 103 ? -35.978 -17.873 27.228 1.00 83.69 103 ALA A O 1
ATOM 804 N N . VAL A 1 104 ? -35.111 -16.526 28.811 1.00 84.62 104 VAL A N 1
ATOM 805 C CA . VAL A 1 104 ? -34.778 -15.412 27.918 1.00 84.62 104 VAL A CA 1
ATOM 806 C C . VAL A 1 104 ? -33.537 -15.751 27.095 1.00 84.62 104 VAL A C 1
ATOM 808 O O . VAL A 1 104 ? -33.555 -15.568 25.875 1.00 84.62 104 VAL A O 1
ATOM 811 N N . GLU A 1 105 ? -32.500 -16.313 27.719 1.00 85.50 105 GLU A N 1
ATOM 812 C CA . GLU A 1 105 ? -31.303 -16.798 27.027 1.00 85.50 105 GLU A CA 1
ATOM 813 C C . GLU A 1 105 ? -31.653 -17.813 25.935 1.00 85.50 105 GLU A C 1
ATOM 815 O O . GLU A 1 105 ? -31.228 -17.663 24.785 1.00 85.50 105 GLU A O 1
ATOM 820 N N . HIS A 1 106 ? -32.483 -18.809 26.256 1.00 85.38 106 HIS A N 1
ATOM 821 C CA . HIS A 1 106 ? -32.840 -19.855 25.304 1.00 85.38 106 HIS A CA 1
ATOM 822 C C . HIS A 1 106 ? -33.582 -19.295 24.079 1.00 85.38 106 HIS A C 1
ATOM 824 O O . HIS A 1 106 ? -33.235 -19.614 22.940 1.00 85.38 106 HIS A O 1
ATOM 830 N N . ARG A 1 107 ? -34.544 -18.381 24.282 1.00 86.12 107 ARG A N 1
ATOM 831 C CA . ARG A 1 107 ? -35.247 -17.706 23.173 1.00 86.12 107 ARG A CA 1
ATOM 832 C C . ARG A 1 107 ? -34.316 -16.868 22.301 1.00 86.12 107 ARG A C 1
ATOM 834 O O . ARG A 1 107 ? -34.501 -16.833 21.083 1.00 86.12 107 ARG A O 1
ATOM 841 N N . LEU A 1 108 ? -33.348 -16.179 22.900 1.00 87.00 108 LEU A N 1
ATOM 842 C CA . LEU A 1 108 ? -32.398 -15.338 22.171 1.00 87.00 108 LEU A CA 1
ATOM 843 C C . LEU A 1 108 ? -31.449 -16.187 21.321 1.00 87.00 108 LEU A C 1
ATOM 845 O O . LEU A 1 108 ? -31.250 -15.874 20.144 1.00 87.00 108 LEU A O 1
ATOM 849 N N . ASN A 1 109 ? -30.954 -17.299 21.867 1.00 85.81 109 ASN A N 1
ATOM 850 C CA . ASN A 1 109 ? -30.158 -18.268 21.114 1.00 85.81 109 ASN A CA 1
ATOM 851 C C . ASN A 1 109 ? -30.944 -18.840 19.919 1.00 85.81 109 ASN A C 1
ATOM 853 O O . ASN A 1 109 ? -30.417 -18.877 18.808 1.00 85.81 109 ASN A O 1
ATOM 857 N N . GLN A 1 110 ? -32.225 -19.186 20.099 1.00 88.06 110 GLN A N 1
ATOM 858 C CA . GLN A 1 110 ? -33.090 -19.664 19.007 1.00 88.06 110 GLN A CA 1
ATOM 859 C C . GLN A 1 110 ? -33.283 -18.632 17.882 1.00 88.06 110 GLN A C 1
ATOM 861 O O . GLN A 1 110 ? -33.389 -19.000 16.717 1.00 88.06 110 GLN A O 1
ATOM 866 N N . HIS A 1 111 ? -33.285 -17.334 18.202 1.00 86.19 111 HIS A N 1
ATOM 867 C CA . HIS A 1 111 ? -33.387 -16.254 17.208 1.00 86.19 111 HIS A CA 1
ATOM 868 C C . HIS A 1 111 ? -32.032 -15.874 16.573 1.00 86.19 111 HIS A C 1
ATOM 870 O O . HIS A 1 111 ? -31.931 -14.869 15.857 1.00 86.19 111 HIS A O 1
ATOM 876 N N . GLY A 1 112 ? -30.978 -16.661 16.824 1.00 84.62 112 GLY A N 1
ATOM 877 C CA . GLY A 1 112 ? -29.648 -16.469 16.248 1.00 84.62 112 GLY A CA 1
ATOM 878 C C . GLY A 1 112 ? -28.827 -15.364 16.915 1.00 84.62 112 GLY A C 1
ATOM 879 O O . GLY A 1 112 ? -27.905 -14.823 16.297 1.00 84.62 112 GLY A O 1
ATOM 880 N N . TYR A 1 113 ? -29.156 -14.989 18.153 1.00 86.44 113 TYR A N 1
ATOM 881 C CA . TYR A 1 113 ? -28.305 -14.114 18.956 1.00 86.44 113 TYR A CA 1
ATOM 882 C C . TYR A 1 113 ? -27.250 -14.943 19.678 1.00 86.44 113 TYR A C 1
ATOM 884 O O . TYR A 1 113 ? -27.539 -15.988 20.242 1.00 86.44 113 TYR A O 1
ATOM 892 N N . ARG A 1 114 ? -26.018 -14.439 19.710 1.00 82.81 114 ARG A N 1
ATOM 893 C CA . ARG A 1 114 ? -24.958 -14.978 20.553 1.00 82.81 114 ARG A CA 1
ATOM 894 C C . ARG A 1 114 ? -25.087 -14.357 21.935 1.00 82.81 114 ARG A C 1
ATOM 896 O O . ARG A 1 114 ? -24.846 -13.154 22.087 1.00 82.81 114 ARG A O 1
ATOM 903 N N . VAL A 1 115 ? -25.484 -15.171 22.902 1.00 84.31 115 VAL A N 1
ATOM 904 C CA . VAL A 1 115 ? -25.700 -14.755 24.286 1.00 84.31 115 VAL A CA 1
ATOM 905 C C . VAL A 1 115 ? -24.423 -14.965 25.106 1.00 84.31 115 VAL A C 1
ATOM 907 O O . VAL A 1 115 ? -23.655 -15.896 24.867 1.00 84.31 115 VAL A O 1
ATOM 910 N N . VAL A 1 116 ? -24.138 -14.035 26.011 1.00 83.75 116 VAL A N 1
ATOM 911 C CA . VAL A 1 116 ? -23.088 -14.137 27.024 1.00 83.75 116 VAL A CA 1
ATOM 912 C C . VAL A 1 116 ? -23.751 -13.922 28.373 1.00 83.75 116 VAL A C 1
ATOM 914 O O . VAL A 1 116 ? -24.332 -12.859 28.595 1.00 83.75 116 VAL A O 1
ATOM 917 N N . HIS A 1 117 ? -23.634 -14.918 29.241 1.00 82.00 117 HIS A N 1
ATOM 918 C CA . HIS A 1 117 ? -24.089 -14.863 30.620 1.00 82.00 117 HIS A CA 1
ATOM 919 C C . HIS A 1 117 ? -22.909 -14.514 31.537 1.00 82.00 117 HIS A C 1
ATOM 921 O O . HIS A 1 117 ? -21.855 -15.148 31.455 1.00 82.00 117 HIS A O 1
ATOM 927 N N . GLU A 1 118 ? -23.048 -13.475 32.357 1.00 79.00 118 GLU A N 1
ATOM 928 C CA . GLU A 1 118 ? -22.043 -13.077 33.346 1.00 79.00 118 GLU A CA 1
ATOM 929 C C . GLU A 1 118 ? -22.764 -12.612 34.623 1.00 79.00 118 GLU A C 1
ATOM 931 O O . GLU A 1 118 ? -23.437 -11.582 34.623 1.00 79.00 118 GLU A O 1
ATOM 936 N N . ASN A 1 119 ? -22.651 -13.387 35.708 1.00 78.44 119 ASN A N 1
ATOM 937 C CA . ASN A 1 119 ? -23.438 -13.221 36.943 1.00 78.44 119 ASN A CA 1
ATOM 938 C C . ASN A 1 119 ? -24.956 -13.233 36.659 1.00 78.44 119 ASN A C 1
ATOM 940 O O . ASN A 1 119 ? -25.419 -14.193 36.069 1.00 78.44 119 ASN A O 1
ATOM 944 N N . ASP A 1 120 ? -25.703 -12.183 37.021 1.00 77.69 120 ASP A N 1
ATOM 945 C CA . ASP A 1 120 ? -27.148 -12.019 36.739 1.00 77.69 120 ASP A CA 1
ATOM 946 C C . ASP A 1 120 ? -27.424 -11.209 35.454 1.00 77.69 120 ASP A C 1
ATOM 948 O O . ASP A 1 120 ? -28.459 -10.554 35.297 1.00 77.69 120 ASP A O 1
ATOM 952 N N . LYS A 1 121 ? -26.460 -11.165 34.527 1.00 79.56 121 LYS A N 1
ATOM 953 C CA . LYS A 1 121 ? -26.513 -10.291 33.349 1.00 79.56 121 LYS A CA 1
ATOM 954 C C . LYS A 1 121 ? -26.409 -11.096 32.071 1.00 79.56 121 LYS A C 1
ATOM 956 O O . LYS A 1 121 ? -25.497 -11.898 31.881 1.00 79.56 121 LYS A O 1
ATOM 961 N N . LEU A 1 122 ? -27.331 -10.815 31.154 1.00 82.44 122 LEU A N 1
ATOM 962 C CA . LEU A 1 122 ? -27.357 -11.392 29.817 1.00 82.44 122 LEU A CA 1
ATOM 963 C C . LEU A 1 122 ? -27.039 -10.325 28.775 1.00 82.44 122 LEU A C 1
ATOM 965 O O . LEU A 1 122 ? -27.721 -9.307 28.666 1.00 82.44 122 LEU A O 1
ATOM 969 N N . LEU A 1 123 ? -26.026 -10.594 27.956 1.00 83.31 123 LEU A N 1
ATOM 970 C CA . LEU A 1 123 ? -25.691 -9.792 26.788 1.00 83.31 123 LEU A CA 1
ATOM 971 C C . LEU A 1 123 ? -25.928 -10.616 25.526 1.00 83.31 123 LEU A C 1
ATOM 973 O O . LEU A 1 123 ? -25.188 -11.555 25.243 1.00 83.31 123 LEU A O 1
ATOM 977 N N . ALA A 1 124 ? -26.934 -10.244 24.738 1.00 85.75 124 ALA A N 1
ATOM 978 C CA . ALA A 1 124 ? -27.274 -10.917 23.488 1.00 85.75 124 ALA A CA 1
ATOM 979 C C . ALA A 1 124 ? -26.956 -10.037 22.277 1.00 85.75 124 ALA A C 1
ATOM 981 O O . ALA A 1 124 ? -27.351 -8.874 22.206 1.00 85.75 124 ALA A O 1
ATOM 982 N N . ARG A 1 125 ? -26.220 -10.588 21.308 1.00 82.44 125 ARG A N 1
ATOM 983 C CA . ARG A 1 125 ? -25.726 -9.843 20.140 1.00 82.44 125 ARG A CA 1
ATOM 984 C C . ARG A 1 125 ? -25.777 -10.671 18.864 1.00 82.44 125 ARG A C 1
ATOM 986 O O . ARG A 1 125 ? -25.432 -11.847 18.869 1.00 82.44 125 ARG A O 1
ATOM 993 N N . ARG A 1 126 ? -26.148 -10.041 17.751 1.00 82.31 126 ARG A N 1
ATOM 994 C CA . ARG A 1 126 ? -26.197 -10.652 16.413 1.00 82.31 126 ARG A CA 1
ATOM 995 C C . ARG A 1 126 ? -25.360 -9.819 15.438 1.00 82.31 126 ARG A C 1
ATOM 997 O O . ARG A 1 126 ? -25.315 -8.601 15.570 1.00 82.31 126 ARG A O 1
ATOM 1004 N N . GLY A 1 127 ? -24.682 -10.472 14.488 1.00 76.31 127 GLY A N 1
ATOM 1005 C CA . GLY A 1 127 ? -23.934 -9.788 13.419 1.00 76.31 127 GLY A CA 1
ATOM 1006 C C . GLY A 1 127 ? -22.521 -9.310 13.787 1.00 76.31 127 GLY A C 1
ATOM 1007 O O . GLY A 1 127 ? -22.166 -8.169 13.508 1.00 76.31 127 GLY A O 1
ATOM 1008 N N . LEU A 1 128 ? -21.686 -10.168 14.392 1.00 72.44 128 LEU A N 1
ATOM 1009 C CA . LEU A 1 128 ? -20.302 -9.796 14.745 1.00 72.44 128 LEU A CA 1
ATOM 1010 C C . LEU A 1 128 ? -19.394 -9.545 13.526 1.00 72.44 128 LEU A C 1
ATOM 1012 O O . LEU A 1 128 ? -18.503 -8.704 13.604 1.00 72.44 128 LEU A O 1
ATOM 1016 N N . TRP A 1 129 ? -19.620 -10.244 12.411 1.00 76.25 129 TRP A N 1
ATOM 1017 C CA . TRP A 1 129 ? -18.752 -10.194 11.226 1.00 76.25 129 TRP A CA 1
ATOM 1018 C C . TRP A 1 129 ? -18.688 -8.809 10.575 1.00 76.25 129 TRP A C 1
ATOM 1020 O O . TRP A 1 129 ? -17.609 -8.355 10.205 1.00 76.25 129 TRP A O 1
ATOM 1030 N N . GLY A 1 130 ? -19.809 -8.082 10.538 1.00 79.69 130 GLY A N 1
ATOM 1031 C CA . GLY A 1 130 ? -19.857 -6.734 9.964 1.00 79.69 130 GLY A CA 1
ATOM 1032 C C . GLY A 1 130 ? -18.984 -5.707 10.694 1.00 79.69 130 GLY A C 1
ATOM 1033 O O . GLY A 1 130 ? -18.713 -4.649 10.144 1.00 79.69 130 GLY A O 1
ATOM 1034 N N . ARG A 1 131 ? -18.516 -6.005 11.913 1.00 80.50 131 ARG A N 1
ATOM 1035 C CA . ARG A 1 131 ? -17.655 -5.110 12.706 1.00 80.50 131 ARG A CA 1
ATOM 1036 C C 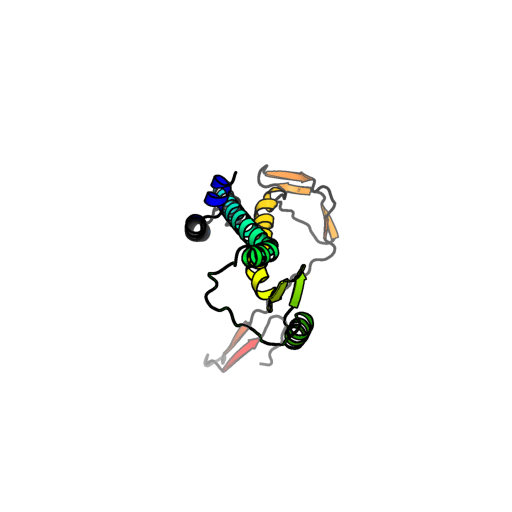. ARG A 1 131 ? -16.166 -5.301 12.426 1.00 80.50 131 ARG A C 1
ATOM 1038 O O . ARG A 1 131 ? -15.378 -4.405 12.708 1.00 80.50 131 ARG A O 1
ATOM 1045 N N . TRP A 1 132 ? -15.795 -6.458 11.881 1.00 86.81 132 TRP A N 1
ATOM 1046 C CA . TRP A 1 132 ? -14.418 -6.778 11.504 1.00 86.81 132 TRP A CA 1
ATOM 1047 C C . TRP A 1 132 ? -14.060 -6.296 10.097 1.00 86.81 132 TRP A C 1
ATOM 1049 O O . TRP A 1 132 ? -12.879 -6.197 9.785 1.00 86.81 132 TRP A O 1
ATOM 1059 N N . SER A 1 133 ? -15.053 -5.932 9.281 1.00 87.50 133 SER A N 1
ATOM 1060 C CA . SER A 1 133 ? -14.854 -5.448 7.909 1.00 87.50 133 SER A CA 1
ATOM 1061 C C . SER A 1 133 ? -13.874 -4.273 7.828 1.00 87.50 133 SER A C 1
ATOM 1063 O O . SER A 1 133 ? -12.940 -4.311 7.035 1.00 87.50 133 SER A O 1
ATOM 1065 N N . LEU A 1 134 ? -14.041 -3.265 8.690 1.00 87.62 134 LEU A N 1
ATOM 1066 C CA . LEU A 1 134 ? -13.201 -2.066 8.704 1.00 87.62 134 LEU A CA 1
ATOM 1067 C C . LEU A 1 134 ? -11.739 -2.371 9.095 1.00 87.62 134 LEU A C 1
ATOM 1069 O O . LEU A 1 134 ? -10.849 -2.025 8.317 1.00 87.62 134 LEU A O 1
ATOM 1073 N N . PRO A 1 135 ? -11.448 -3.047 10.230 1.00 89.19 135 PRO A N 1
ATOM 1074 C CA . PRO A 1 135 ? -10.083 -3.473 10.543 1.00 89.19 135 PRO A CA 1
ATOM 1075 C C . PRO A 1 135 ? -9.435 -4.335 9.457 1.00 89.19 135 PRO A C 1
ATOM 1077 O O . PRO A 1 135 ? -8.258 -4.143 9.166 1.00 89.19 135 PRO A O 1
ATOM 1080 N N . ILE A 1 136 ? -10.185 -5.267 8.860 1.00 91.94 136 ILE A N 1
ATOM 1081 C CA . ILE A 1 136 ? -9.668 -6.170 7.823 1.00 91.94 136 ILE A CA 1
ATOM 1082 C C . ILE A 1 136 ? -9.283 -5.384 6.565 1.00 91.94 136 ILE A C 1
ATOM 1084 O O . ILE A 1 136 ? -8.187 -5.583 6.049 1.00 91.94 136 ILE A O 1
ATOM 1088 N N . LEU A 1 137 ? -10.135 -4.459 6.112 1.00 93.06 137 LEU A N 1
ATOM 1089 C CA . LEU A 1 137 ? -9.855 -3.608 4.952 1.00 93.06 137 LEU A CA 1
ATOM 1090 C C . LEU A 1 137 ? -8.603 -2.750 5.163 1.00 93.06 137 LEU A C 1
ATOM 1092 O O . LEU A 1 137 ? -7.759 -2.628 4.279 1.00 93.06 137 LEU A O 1
ATOM 1096 N N . HIS A 1 138 ? -8.463 -2.143 6.341 1.00 92.62 138 HIS A N 1
ATOM 1097 C CA . HIS A 1 138 ? -7.264 -1.363 6.625 1.00 92.62 138 HIS A CA 1
ATOM 1098 C C . HIS A 1 138 ? -6.021 -2.252 6.675 1.00 92.62 138 HIS A C 1
ATOM 1100 O O . HIS A 1 138 ? -4.975 -1.852 6.173 1.00 92.62 138 HIS A O 1
ATOM 1106 N N . LEU A 1 139 ? -6.131 -3.458 7.239 1.00 94.19 139 LEU A N 1
ATOM 1107 C CA . LEU A 1 139 ? -5.020 -4.400 7.309 1.00 94.19 139 LEU A CA 1
ATOM 1108 C C . LEU A 1 139 ? -4.561 -4.850 5.917 1.00 94.19 139 LEU A C 1
ATOM 1110 O O . LEU A 1 139 ? -3.358 -4.931 5.688 1.00 94.19 139 LEU A O 1
ATOM 1114 N N . SER A 1 140 ? -5.481 -5.086 4.975 1.00 95.75 140 SER A N 1
ATOM 1115 C CA . SER A 1 140 ? -5.111 -5.437 3.598 1.00 95.75 140 SER A CA 1
ATOM 1116 C C . SER A 1 140 ? -4.391 -4.292 2.890 1.00 95.75 140 SER A C 1
ATOM 1118 O O . SER A 1 140 ? -3.367 -4.514 2.251 1.00 95.75 140 SER A O 1
ATOM 1120 N N . ILE A 1 141 ? -4.880 -3.056 3.041 1.00 94.56 141 ILE A N 1
ATOM 1121 C CA . ILE A 1 141 ? -4.228 -1.876 2.453 1.00 94.56 141 ILE A CA 1
ATOM 1122 C C . ILE A 1 141 ? -2.846 -1.663 3.086 1.00 94.56 141 ILE A C 1
ATOM 1124 O O . ILE A 1 141 ? -1.869 -1.455 2.371 1.00 94.56 141 ILE A O 1
ATOM 1128 N N . LEU A 1 142 ? -2.735 -1.790 4.411 1.00 95.56 142 LEU A N 1
ATOM 1129 C CA . LEU A 1 142 ? -1.458 -1.717 5.123 1.00 95.56 142 LEU A CA 1
ATOM 1130 C C . LEU A 1 142 ? -0.468 -2.778 4.643 1.00 95.56 142 LEU A C 1
ATOM 1132 O O . LEU A 1 142 ? 0.702 -2.458 4.465 1.00 95.56 142 LEU A O 1
ATOM 1136 N N . ALA A 1 143 ? -0.918 -4.011 4.402 1.00 96.12 143 ALA A N 1
ATOM 1137 C CA . ALA A 1 143 ? -0.061 -5.078 3.891 1.00 96.12 143 ALA A CA 1
ATOM 1138 C C . ALA A 1 143 ? 0.533 -4.727 2.516 1.00 96.12 143 ALA A C 1
ATOM 1140 O O . ALA A 1 143 ? 1.736 -4.881 2.314 1.00 96.12 143 ALA A O 1
ATOM 1141 N N . VAL A 1 144 ? -0.279 -4.184 1.601 1.00 94.69 144 VAL A N 1
ATOM 1142 C CA . VAL A 1 144 ? 0.192 -3.723 0.282 1.00 94.69 144 VAL A CA 1
ATOM 1143 C C . VAL A 1 144 ? 1.191 -2.569 0.422 1.00 94.69 144 VAL A C 1
ATOM 1145 O O . VAL A 1 144 ? 2.255 -2.596 -0.195 1.00 94.69 144 VAL A O 1
ATOM 1148 N N . MET A 1 145 ? 0.895 -1.579 1.271 1.00 94.31 145 MET A N 1
ATOM 1149 C CA . MET A 1 145 ? 1.796 -0.443 1.509 1.00 94.31 145 MET A CA 1
ATOM 1150 C C . MET A 1 145 ? 3.131 -0.885 2.122 1.00 94.31 145 MET A C 1
ATOM 1152 O O . MET A 1 145 ? 4.179 -0.388 1.719 1.00 94.31 145 MET A O 1
ATOM 1156 N N . LEU A 1 146 ? 3.110 -1.836 3.061 1.00 94.38 146 LEU A N 1
ATOM 1157 C CA . LEU A 1 146 ? 4.319 -2.406 3.657 1.00 94.38 146 LEU A CA 1
ATOM 1158 C C . LEU A 1 146 ? 5.164 -3.1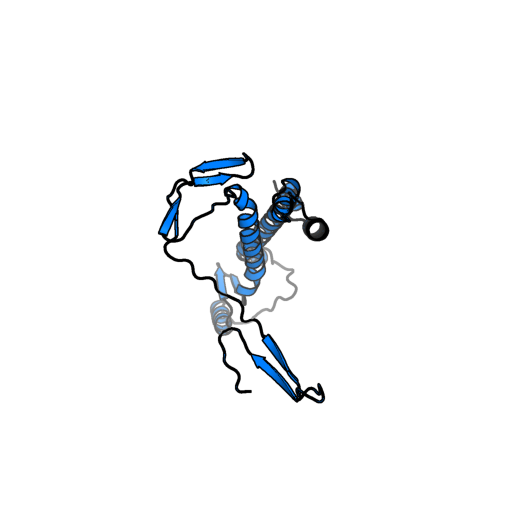50 2.624 1.00 94.38 146 LEU A C 1
ATOM 1160 O O . LEU A 1 146 ? 6.378 -2.990 2.638 1.00 94.38 146 LEU A O 1
ATOM 1164 N N . GLY A 1 147 ? 4.545 -3.902 1.708 1.00 92.31 147 GLY A N 1
ATOM 1165 C CA . GLY A 1 147 ? 5.259 -4.535 0.595 1.00 92.31 147 GLY A CA 1
ATOM 1166 C C . GLY A 1 147 ? 5.966 -3.512 -0.299 1.00 92.31 147 GLY A C 1
ATOM 1167 O O . GLY A 1 147 ? 7.141 -3.676 -0.617 1.00 92.31 147 GLY A O 1
ATOM 1168 N N . GLY A 1 148 ? 5.286 -2.410 -0.633 1.00 89.38 148 GLY A N 1
ATOM 1169 C CA . GLY A 1 148 ? 5.877 -1.314 -1.406 1.00 89.38 148 GLY A CA 1
ATOM 1170 C C . GLY A 1 148 ? 7.030 -0.603 -0.686 1.00 89.38 148 GLY A C 1
ATOM 1171 O O . GLY A 1 148 ? 8.032 -0.272 -1.311 1.00 89.38 148 GLY A O 1
ATOM 1172 N N . LEU A 1 149 ? 6.926 -0.399 0.632 1.00 91.00 149 LEU A N 1
ATOM 1173 C CA . LEU A 1 149 ? 8.005 0.185 1.441 1.00 91.00 149 LEU A CA 1
ATOM 1174 C C . LEU A 1 149 ? 9.187 -0.782 1.616 1.00 91.00 149 LEU A C 1
ATOM 1176 O O . LEU A 1 149 ? 10.338 -0.359 1.581 1.00 91.00 149 LEU A O 1
ATOM 1180 N N . ALA A 1 150 ? 8.915 -2.081 1.761 1.00 90.88 150 ALA A N 1
ATOM 1181 C CA . ALA A 1 150 ? 9.933 -3.121 1.897 1.00 90.88 150 ALA A CA 1
ATOM 1182 C C . ALA A 1 150 ? 10.702 -3.393 0.595 1.00 90.88 150 ALA A C 1
ATOM 1184 O O . ALA A 1 150 ? 11.731 -4.065 0.634 1.00 90.88 150 ALA A O 1
ATOM 1185 N N . SER A 1 151 ? 10.257 -2.853 -0.546 1.00 84.25 151 SER A N 1
ATOM 1186 C CA . SER A 1 151 ? 10.934 -3.036 -1.833 1.00 84.25 151 SER A CA 1
ATOM 1187 C C . SER A 1 151 ? 12.369 -2.484 -1.844 1.00 84.25 151 SER A C 1
ATOM 1189 O O . SER A 1 151 ? 13.149 -2.861 -2.709 1.00 84.25 151 SER A O 1
ATOM 1191 N N . GLU A 1 152 ? 12.729 -1.606 -0.901 1.00 79.94 152 GLU A N 1
ATOM 1192 C CA . GLU A 1 152 ? 14.095 -1.089 -0.712 1.00 79.94 152 GLU A CA 1
ATOM 1193 C C . GLU A 1 152 ? 15.090 -2.146 -0.227 1.00 79.94 152 GLU A C 1
ATOM 1195 O O . GLU A 1 152 ? 16.291 -1.996 -0.409 1.00 79.94 152 GLU A O 1
ATOM 1200 N N . LEU A 1 153 ? 14.595 -3.226 0.380 1.00 85.25 153 LEU A N 1
ATOM 1201 C CA . LEU A 1 153 ? 15.433 -4.359 0.771 1.00 85.25 153 LEU A CA 1
ATOM 1202 C C . LEU A 1 153 ? 15.843 -5.212 -0.439 1.00 85.25 153 LEU A C 1
ATOM 1204 O O . LEU A 1 153 ? 16.710 -6.075 -0.314 1.00 85.25 153 LEU A O 1
ATOM 1208 N N . GLY A 1 154 ? 15.195 -5.003 -1.587 1.00 83.62 154 GLY A N 1
ATOM 1209 C CA . GLY A 1 154 ? 15.567 -5.613 -2.855 1.00 83.62 154 GLY A CA 1
ATOM 1210 C C . GLY A 1 154 ? 16.617 -4.795 -3.602 1.00 83.62 154 GLY A C 1
ATOM 1211 O O . GLY A 1 154 ? 16.930 -3.661 -3.250 1.00 83.62 154 GLY A O 1
ATOM 1212 N N . PHE A 1 155 ? 17.133 -5.373 -4.680 1.00 82.69 155 PHE A N 1
ATOM 1213 C CA . PHE A 1 155 ? 18.003 -4.689 -5.630 1.00 82.69 155 PHE A CA 1
ATOM 1214 C C . PHE A 1 155 ? 17.390 -4.767 -7.027 1.00 82.69 155 PHE A C 1
ATOM 1216 O O . PHE A 1 155 ? 16.645 -5.698 -7.340 1.00 82.69 155 PHE A O 1
ATOM 1223 N N . VAL A 1 156 ? 17.700 -3.779 -7.865 1.00 80.94 156 VAL A N 1
ATOM 1224 C CA . VAL A 1 156 ? 17.302 -3.758 -9.274 1.00 80.94 156 VAL A CA 1
ATOM 1225 C C . VAL A 1 156 ? 18.551 -3.965 -10.110 1.00 80.94 156 VAL A C 1
ATOM 1227 O O . VAL A 1 156 ? 19.545 -3.264 -9.948 1.00 80.94 156 VAL A O 1
ATOM 1230 N N . GLY A 1 157 ? 18.493 -4.938 -11.007 1.00 86.38 157 GLY A N 1
ATOM 1231 C CA . GLY A 1 157 ? 19.602 -5.295 -11.868 1.00 86.38 157 GLY A CA 1
ATOM 1232 C C . GLY A 1 157 ? 19.098 -5.819 -13.195 1.00 86.38 157 GLY A C 1
ATOM 1233 O O . GLY A 1 157 ? 18.002 -6.372 -13.278 1.00 86.38 157 GLY A O 1
ATOM 1234 N N . THR A 1 158 ? 19.905 -5.657 -14.232 1.00 88.44 158 THR A N 1
ATOM 1235 C CA . THR A 1 158 ? 19.629 -6.246 -15.544 1.00 88.44 158 THR A CA 1
ATOM 1236 C C . THR A 1 158 ? 20.671 -7.298 -15.856 1.00 88.44 158 THR A C 1
ATOM 1238 O O . THR A 1 158 ? 21.844 -7.133 -15.532 1.00 88.44 158 THR A O 1
ATOM 1241 N N . MET A 1 159 ? 20.269 -8.371 -16.519 1.00 90.44 159 MET A N 1
ATOM 1242 C CA . MET A 1 159 ? 21.204 -9.344 -17.065 1.00 90.44 159 MET A CA 1
ATOM 1243 C C . MET A 1 159 ? 20.728 -9.792 -18.435 1.00 90.44 159 MET A C 1
ATOM 1245 O O . MET A 1 159 ? 19.529 -9.942 -18.657 1.00 90.44 159 MET A O 1
ATOM 1249 N N . ASN A 1 160 ? 21.680 -10.022 -19.331 1.00 89.88 160 ASN A N 1
ATOM 1250 C CA . ASN A 1 160 ? 21.424 -10.689 -20.596 1.00 89.88 160 ASN A CA 1
ATOM 1251 C C . ASN A 1 160 ? 21.825 -12.153 -20.428 1.00 89.88 160 ASN A C 1
ATOM 1253 O O . ASN A 1 160 ? 22.981 -12.445 -20.122 1.00 89.88 160 ASN A O 1
ATOM 1257 N N . ILE A 1 161 ? 20.871 -13.061 -20.607 1.00 93.06 161 ILE A N 1
ATOM 1258 C CA . ILE A 1 161 ? 21.080 -14.505 -20.526 1.00 93.06 161 ILE A CA 1
ATOM 1259 C C . ILE A 1 161 ? 20.466 -15.154 -21.765 1.00 93.06 161 ILE A C 1
ATOM 1261 O O . ILE A 1 161 ? 19.358 -14.806 -22.167 1.00 93.06 161 ILE A O 1
ATOM 1265 N N . TYR A 1 162 ? 21.211 -16.061 -22.389 1.00 92.56 162 TYR A N 1
ATOM 1266 C CA . TYR A 1 162 ? 20.757 -16.825 -23.550 1.00 92.56 162 TYR A CA 1
ATOM 1267 C C . TYR A 1 162 ? 20.261 -18.202 -23.111 1.00 92.56 162 TYR A C 1
ATOM 1269 O O . TYR A 1 162 ? 20.646 -18.694 -22.048 1.00 92.56 162 TYR A O 1
ATOM 1277 N N . GLU A 1 163 ? 19.428 -18.846 -23.928 1.00 92.81 163 GLU A N 1
ATOM 1278 C CA . GLU A 1 163 ? 18.998 -20.222 -23.667 1.00 92.81 163 GLU A CA 1
ATOM 1279 C C . GLU A 1 163 ? 20.200 -21.143 -23.438 1.00 92.81 163 GLU A C 1
ATOM 1281 O O . GLU A 1 163 ? 21.257 -20.991 -24.060 1.00 92.81 163 GLU A O 1
ATOM 1286 N N . THR A 1 164 ? 20.045 -22.090 -22.513 1.00 91.94 164 THR A N 1
ATOM 1287 C CA . THR A 1 164 ? 21.062 -23.042 -22.029 1.00 91.94 164 THR A CA 1
ATOM 1288 C C . THR A 1 164 ? 22.260 -22.426 -21.297 1.00 91.94 164 THR A C 1
ATOM 1290 O O . THR A 1 164 ? 23.096 -23.163 -20.770 1.00 91.94 164 THR A O 1
ATOM 1293 N N . HIS A 1 165 ? 22.344 -21.095 -21.200 1.00 93.00 165 HIS A N 1
ATOM 1294 C CA . HIS A 1 165 ? 23.405 -20.409 -20.468 1.00 93.00 165 HIS A CA 1
ATOM 1295 C C . HIS A 1 165 ? 23.032 -20.192 -19.002 1.00 93.00 165 HIS A C 1
ATOM 1297 O O . HIS A 1 165 ? 21.861 -20.189 -18.613 1.00 93.00 165 HIS A O 1
ATOM 1303 N N . GLN A 1 166 ? 24.065 -19.985 -18.188 1.00 94.81 166 GLN A N 1
ATOM 1304 C CA . GLN A 1 166 ? 23.950 -19.651 -16.775 1.00 94.81 166 GLN A CA 1
ATOM 1305 C C . GLN A 1 166 ? 24.750 -18.388 -16.448 1.00 94.81 166 GLN A C 1
ATOM 1307 O O . GLN A 1 166 ? 25.816 -18.165 -17.021 1.00 94.81 166 GLN A O 1
ATOM 1312 N N . SER A 1 167 ? 24.242 -17.583 -15.518 1.00 93.75 167 SER A N 1
ATOM 1313 C CA . SER A 1 167 ? 24.911 -16.399 -14.979 1.00 93.75 167 SER A CA 1
ATOM 1314 C C . SER A 1 167 ? 24.757 -16.351 -13.461 1.00 93.75 167 SER A C 1
ATOM 1316 O O . SER A 1 167 ? 23.699 -16.662 -12.914 1.00 93.75 167 SER A O 1
ATOM 1318 N N . ASP A 1 168 ? 25.815 -15.943 -12.774 1.00 94.56 168 ASP A N 1
ATOM 1319 C CA . ASP A 1 168 ? 25.855 -15.679 -11.335 1.00 94.56 168 ASP A CA 1
ATOM 1320 C C . ASP A 1 168 ? 26.032 -14.185 -11.023 1.00 94.56 168 ASP A C 1
ATOM 1322 O O . ASP A 1 168 ? 26.268 -13.807 -9.873 1.00 94.56 168 ASP A O 1
ATOM 1326 N N . LYS A 1 169 ? 25.906 -13.322 -12.038 1.00 94.19 169 LYS A N 1
ATOM 1327 C CA . LYS A 1 169 ? 26.072 -11.872 -11.930 1.00 94.19 169 LYS A CA 1
ATOM 1328 C C . LYS A 1 169 ? 24.945 -11.116 -12.615 1.00 94.19 169 LYS A C 1
ATOM 1330 O O . LYS A 1 169 ? 24.373 -11.582 -13.600 1.00 94.19 169 LYS A O 1
ATOM 1335 N N . TYR A 1 170 ? 24.680 -9.915 -12.117 1.00 92.94 170 TYR A N 1
ATOM 1336 C CA . TYR A 1 170 ? 23.800 -8.934 -12.744 1.00 92.94 170 TYR A CA 1
ATOM 1337 C C . TYR A 1 170 ? 24.527 -7.603 -12.926 1.00 92.94 170 TYR A C 1
ATOM 1339 O O . TYR A 1 170 ? 25.466 -7.292 -12.194 1.00 92.94 170 TYR A O 1
ATOM 1347 N N . PHE A 1 171 ? 24.079 -6.812 -13.894 1.00 90.44 171 PHE A N 1
ATOM 1348 C CA . PHE A 1 171 ? 24.530 -5.444 -14.093 1.00 90.44 171 PHE A CA 1
ATOM 1349 C C . PHE A 1 171 ? 23.736 -4.498 -13.188 1.00 90.44 171 PHE A C 1
ATOM 1351 O O . PHE A 1 171 ? 22.505 -4.428 -13.269 1.00 90.44 171 PHE A O 1
ATOM 1358 N N . ASP A 1 172 ? 24.454 -3.795 -12.321 1.00 88.81 172 ASP A N 1
ATOM 1359 C CA . ASP A 1 172 ? 23.945 -2.774 -11.417 1.00 88.81 172 ASP A CA 1
ATOM 1360 C C . ASP A 1 172 ? 24.111 -1.396 -12.072 1.00 88.81 172 ASP A C 1
ATOM 1362 O O . ASP A 1 172 ? 25.223 -0.962 -12.395 1.00 88.81 172 ASP A O 1
ATOM 1366 N N . TRP A 1 173 ? 22.984 -0.717 -12.281 1.00 81.44 173 TRP A N 1
ATOM 1367 C CA . TRP A 1 173 ? 22.933 0.583 -12.947 1.00 81.44 173 TRP A CA 1
ATOM 1368 C C . TRP A 1 173 ? 23.462 1.730 -12.085 1.00 81.44 173 TRP A C 1
ATOM 1370 O O . TRP A 1 173 ? 23.905 2.731 -12.646 1.00 81.44 173 TRP A O 1
ATOM 1380 N N . ASP A 1 174 ? 23.462 1.588 -10.759 1.00 80.06 174 ASP A N 1
ATOM 1381 C CA . ASP A 1 174 ? 23.907 2.642 -9.845 1.00 80.06 174 ASP A CA 1
ATOM 1382 C C . ASP A 1 174 ? 25.434 2.758 -9.841 1.00 80.06 174 ASP A C 1
ATOM 1384 O O . ASP A 1 174 ? 25.980 3.860 -9.782 1.00 80.06 174 ASP A O 1
ATOM 1388 N N . ILE A 1 175 ? 26.133 1.623 -9.940 1.00 86.31 175 ILE A N 1
ATOM 1389 C CA . ILE A 1 175 ? 27.603 1.581 -10.016 1.00 86.31 175 ILE A CA 1
ATOM 1390 C C . ILE A 1 175 ? 28.140 1.381 -11.438 1.00 86.31 175 ILE A C 1
ATOM 1392 O O . ILE A 1 175 ? 29.355 1.354 -11.620 1.00 86.31 175 ILE A O 1
ATOM 1396 N N . GLN A 1 176 ? 27.250 1.222 -12.424 1.00 85.94 176 GLN A N 1
ATOM 1397 C CA . 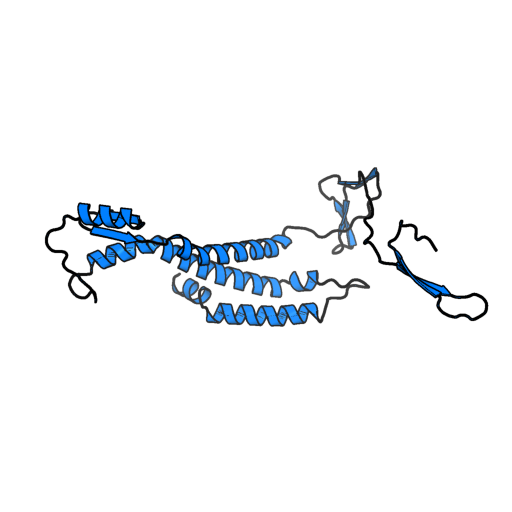GLN A 1 176 ? 27.578 0.896 -13.815 1.00 85.94 176 GLN A CA 1
ATOM 1398 C C . GLN A 1 176 ? 28.540 -0.300 -13.933 1.00 85.94 176 GLN A C 1
ATOM 1400 O O . GLN A 1 176 ? 29.562 -0.235 -14.619 1.00 85.94 176 GLN A O 1
ATOM 1405 N N . GLY A 1 177 ? 28.232 -1.400 -13.243 1.00 90.50 177 GLY A N 1
ATOM 1406 C CA . GLY A 1 177 ? 29.124 -2.557 -13.170 1.00 90.50 177 GLY A CA 1
ATOM 1407 C C . GLY A 1 177 ? 28.434 -3.850 -12.753 1.00 90.50 177 GLY A C 1
ATOM 1408 O O . GLY A 1 177 ? 27.280 -3.858 -12.335 1.00 90.50 177 GLY A O 1
ATOM 1409 N N . GLU A 1 178 ? 29.151 -4.966 -12.869 1.00 92.50 178 GLU A N 1
ATOM 1410 C CA . GLU A 1 178 ? 28.631 -6.278 -12.479 1.00 92.50 178 GLU A CA 1
ATOM 1411 C C . GLU A 1 178 ? 28.710 -6.499 -10.962 1.00 92.50 178 GLU A C 1
ATOM 1413 O O . GLU A 1 178 ? 29.735 -6.231 -10.328 1.00 92.50 178 GLU A O 1
ATOM 1418 N N . ARG A 1 179 ? 27.652 -7.072 -10.385 1.00 93.69 179 ARG A N 1
ATOM 1419 C CA . ARG A 1 179 ? 27.616 -7.568 -9.006 1.00 93.69 179 ARG A CA 1
ATOM 1420 C C . ARG A 1 179 ? 27.238 -9.046 -8.961 1.00 93.69 179 ARG A C 1
ATOM 1422 O O . ARG A 1 179 ? 26.457 -9.499 -9.799 1.00 93.69 179 ARG A O 1
ATOM 1429 N N . PRO A 1 180 ? 27.763 -9.806 -7.982 1.00 93.75 180 PRO A N 1
ATOM 1430 C CA . PRO A 1 180 ? 27.354 -11.186 -7.782 1.00 93.75 180 PRO A CA 1
ATOM 1431 C C . PRO A 1 180 ? 25.890 -11.244 -7.332 1.00 93.75 180 PRO A C 1
ATOM 1433 O O . PRO A 1 180 ? 25.462 -10.498 -6.453 1.00 93.75 180 PRO A O 1
ATOM 1436 N N . LEU A 1 181 ? 25.136 -12.162 -7.925 1.00 91.12 181 LEU A N 1
ATOM 1437 C CA . LEU A 1 181 ? 23.723 -12.411 -7.646 1.00 91.12 181 LEU A CA 1
ATOM 1438 C C . LEU A 1 181 ? 23.525 -13.196 -6.335 1.00 91.12 181 LEU A C 1
ATOM 1440 O O . LEU A 1 181 ? 22.464 -13.134 -5.721 1.00 91.12 181 LEU A O 1
ATOM 1444 N N . GLY A 1 182 ? 24.549 -13.941 -5.899 1.00 92.19 182 GLY A N 1
ATOM 1445 C CA . GLY A 1 182 ? 24.502 -14.815 -4.716 1.00 92.19 182 GLY A CA 1
ATOM 1446 C C . GLY A 1 182 ? 23.891 -16.197 -4.977 1.00 92.19 182 GLY A C 1
ATOM 1447 O O . GLY A 1 182 ? 23.870 -17.041 -4.085 1.00 92.19 182 GLY A O 1
ATOM 1448 N N . PHE A 1 183 ? 23.429 -16.443 -6.201 1.00 93.38 183 PHE A N 1
ATOM 1449 C CA . PHE A 1 183 ? 22.987 -17.734 -6.715 1.00 93.38 183 PHE A CA 1
ATOM 1450 C C . PHE A 1 183 ? 23.253 -17.796 -8.225 1.00 93.38 183 PHE A C 1
ATOM 1452 O O . PHE A 1 183 ? 23.502 -16.771 -8.857 1.00 93.38 183 PHE A O 1
ATOM 1459 N N . THR A 1 184 ? 23.205 -18.992 -8.808 1.00 94.62 184 THR A N 1
ATOM 1460 C CA . THR A 1 184 ? 23.352 -19.181 -10.257 1.00 94.62 184 THR A CA 1
ATOM 1461 C C . THR A 1 184 ? 21.974 -19.278 -10.896 1.00 94.62 184 THR A C 1
ATOM 1463 O O . THR A 1 184 ? 21.193 -20.167 -10.559 1.00 94.62 184 THR A O 1
ATOM 1466 N N . LEU A 1 185 ? 21.673 -18.367 -11.817 1.00 94.12 185 LEU A N 1
ATOM 1467 C CA . LEU A 1 185 ? 20.482 -18.416 -12.655 1.00 94.12 185 LEU A CA 1
ATOM 1468 C C . LEU A 1 185 ? 20.835 -19.124 -13.968 1.00 94.12 185 LEU A C 1
ATOM 1470 O O . LEU A 1 185 ? 21.816 -18.753 -14.610 1.00 94.12 185 LEU A O 1
ATOM 1474 N N . ARG A 1 186 ? 20.041 -20.112 -14.385 1.00 95.06 186 ARG A N 1
ATOM 1475 C CA . ARG A 1 186 ? 20.173 -20.786 -15.685 1.00 95.06 186 ARG A CA 1
ATOM 1476 C C . ARG A 1 186 ? 18.866 -20.659 -16.455 1.00 95.06 186 ARG A C 1
ATOM 1478 O O . ARG A 1 186 ? 17.805 -20.917 -15.890 1.00 95.06 186 ARG A O 1
ATOM 1485 N N . LEU A 1 187 ? 18.944 -20.258 -17.720 1.00 94.62 187 LEU A N 1
ATOM 1486 C CA . LEU A 1 187 ? 17.779 -20.186 -18.597 1.00 94.62 187 LEU A CA 1
ATOM 1487 C C . LEU A 1 187 ? 17.631 -21.512 -19.346 1.00 94.62 187 LEU A C 1
ATOM 1489 O O . LEU A 1 187 ? 18.352 -21.767 -20.307 1.00 94.62 187 LEU A O 1
ATOM 1493 N N . ASP A 1 188 ? 16.708 -22.358 -18.892 1.00 95.31 188 ASP A N 1
ATOM 1494 C CA . ASP A 1 188 ? 16.497 -23.688 -19.481 1.00 95.31 188 ASP A CA 1
ATOM 1495 C C . ASP A 1 188 ? 15.702 -23.640 -20.787 1.00 95.31 188 ASP A C 1
ATOM 1497 O O . ASP A 1 188 ? 15.983 -24.403 -21.708 1.00 95.31 188 ASP A O 1
ATOM 1501 N N . HIS A 1 189 ? 14.720 -22.745 -20.872 1.00 93.38 189 HIS A N 1
ATOM 1502 C CA . HIS A 1 189 ? 13.849 -22.612 -22.029 1.00 93.38 189 HIS A CA 1
ATOM 1503 C C . HIS A 1 189 ? 13.292 -21.191 -22.106 1.00 93.38 189 HIS A C 1
ATOM 1505 O O . HIS A 1 189 ? 12.928 -20.611 -21.080 1.00 93.38 189 HIS A O 1
ATOM 1511 N N . PHE A 1 190 ? 13.220 -20.641 -23.313 1.00 92.50 190 PHE A N 1
ATOM 1512 C CA . PHE A 1 190 ? 12.578 -19.369 -23.600 1.00 92.50 190 PHE A CA 1
ATOM 1513 C C . PHE A 1 190 ? 11.674 -19.562 -24.818 1.00 92.50 190 PHE A C 1
ATOM 1515 O O . PHE A 1 190 ? 12.101 -20.059 -25.852 1.00 92.50 190 PHE A O 1
ATOM 1522 N N . GLU A 1 191 ? 10.404 -19.197 -24.680 1.00 90.06 191 GLU A N 1
ATOM 1523 C CA . GLU A 1 191 ? 9.431 -19.273 -25.765 1.00 90.06 191 GLU A CA 1
ATOM 1524 C C . GLU A 1 191 ? 8.747 -17.908 -25.884 1.00 90.06 191 GLU A C 1
ATOM 1526 O O . GLU A 1 191 ? 8.058 -17.482 -24.949 1.00 90.06 191 GLU A O 1
ATOM 1531 N N . PRO A 1 192 ? 8.956 -17.174 -26.989 1.00 85.75 192 PRO A N 1
ATOM 1532 C CA . PRO A 1 192 ? 8.261 -15.919 -27.201 1.00 85.75 192 PRO A CA 1
ATOM 1533 C C . PRO A 1 192 ? 6.774 -16.191 -27.459 1.00 85.75 192 PRO A C 1
ATOM 1535 O O . PRO A 1 192 ? 6.409 -16.868 -28.415 1.00 85.75 192 PRO A O 1
ATOM 1538 N N . GLN A 1 193 ? 5.908 -15.629 -26.616 1.00 84.06 193 GLN A N 1
ATOM 1539 C CA . GLN A 1 193 ? 4.466 -15.613 -26.855 1.00 84.06 193 GLN A CA 1
ATOM 1540 C C . GLN A 1 193 ? 4.086 -14.317 -27.563 1.00 84.06 193 GLN A C 1
ATOM 1542 O O . GLN A 1 193 ? 4.147 -13.231 -26.982 1.00 84.06 193 GLN A O 1
ATOM 1547 N N . TYR A 1 194 ? 3.701 -14.438 -28.828 1.00 78.50 194 TYR A N 1
ATOM 1548 C CA . TYR A 1 194 ? 3.202 -13.317 -29.611 1.00 78.50 194 TYR A CA 1
ATOM 1549 C C . TYR A 1 194 ? 1.715 -13.108 -29.326 1.00 78.50 194 TYR A C 1
ATOM 1551 O O . TYR A 1 194 ? 0.945 -14.061 -29.209 1.00 78.50 194 TYR A O 1
ATOM 1559 N N . TYR A 1 195 ? 1.302 -11.847 -29.202 1.00 80.44 195 TYR A N 1
ATOM 1560 C CA . TYR A 1 195 ? -0.120 -11.523 -29.174 1.00 80.44 195 TYR A CA 1
ATOM 1561 C C . TYR A 1 195 ? -0.730 -11.865 -30.537 1.00 80.44 195 TYR A C 1
ATOM 1563 O O . TYR A 1 195 ? -0.102 -11.557 -31.551 1.00 80.44 195 TYR A O 1
ATOM 1571 N N . PRO A 1 196 ? -1.940 -12.447 -30.595 1.00 81.94 196 PRO A N 1
ATOM 1572 C CA . PRO A 1 196 ? -2.621 -12.653 -31.863 1.00 81.94 196 PRO A CA 1
ATOM 1573 C C . PRO A 1 196 ? -2.961 -11.281 -32.451 1.00 81.94 196 PRO A C 1
ATOM 1575 O O . PRO A 1 196 ? -3.872 -10.596 -31.986 1.00 81.94 196 PRO A O 1
ATOM 1578 N N . ILE A 1 197 ? -2.176 -10.845 -33.434 1.00 84.12 197 ILE A N 1
ATOM 1579 C CA . ILE A 1 197 ? -2.461 -9.629 -34.187 1.00 84.12 197 ILE A CA 1
ATOM 1580 C C . ILE A 1 197 ? -3.431 -10.020 -35.296 1.00 84.12 197 ILE A C 1
ATOM 1582 O O . ILE A 1 197 ? -3.098 -10.830 -36.160 1.00 84.12 197 ILE A O 1
ATOM 1586 N N . GLU A 1 198 ? -4.625 -9.434 -35.269 1.00 87.50 198 GLU A N 1
ATOM 1587 C CA . GLU A 1 198 ? -5.557 -9.530 -36.387 1.00 87.50 198 GLU A CA 1
ATOM 1588 C C . GLU A 1 198 ? -4.972 -8.781 -37.591 1.00 87.50 198 GLU A C 1
ATOM 1590 O O . GLU A 1 198 ? -4.812 -7.557 -37.592 1.00 87.50 198 GLU A O 1
ATOM 1595 N N . LEU A 1 199 ? -4.633 -9.537 -38.625 1.00 86.44 199 LEU A N 1
ATOM 1596 C CA . LEU A 1 199 ? -4.201 -9.051 -39.920 1.00 86.44 199 LEU A CA 1
ATOM 1597 C C . LEU A 1 199 ? -5.431 -8.908 -40.809 1.00 86.44 199 LEU A C 1
ATOM 1599 O O . LEU A 1 199 ? -6.103 -9.888 -41.127 1.00 86.44 199 LEU A O 1
ATOM 1603 N N . ARG A 1 200 ? -5.708 -7.675 -41.232 1.00 90.25 200 ARG A N 1
ATOM 1604 C CA . ARG A 1 200 ? -6.745 -7.370 -42.219 1.00 90.25 200 ARG A CA 1
ATOM 1605 C C . ARG A 1 200 ? -6.106 -7.076 -43.560 1.00 90.25 200 ARG A C 1
ATOM 1607 O O . ARG A 1 200 ? -5.224 -6.221 -43.650 1.00 90.25 200 ARG A O 1
ATOM 1614 N N . PHE A 1 201 ? -6.559 -7.763 -44.598 1.00 89.69 201 PHE A N 1
ATOM 1615 C CA . PHE A 1 201 ? -6.116 -7.519 -45.962 1.00 89.69 201 PHE A CA 1
ATOM 1616 C C . PHE A 1 201 ? -7.282 -7.633 -46.943 1.00 89.69 201 PHE A C 1
ATOM 1618 O O . PHE A 1 201 ? -8.286 -8.293 -46.692 1.00 89.69 201 PHE A O 1
ATOM 1625 N N . THR A 1 202 ? -7.151 -6.952 -48.074 1.00 91.75 202 THR A N 1
ATOM 1626 C CA . THR A 1 202 ? -8.214 -6.818 -49.071 1.00 91.75 202 THR A CA 1
ATOM 1627 C C . THR A 1 202 ? -7.713 -7.301 -50.423 1.00 91.75 202 THR A C 1
ATOM 1629 O O . THR A 1 202 ? -6.593 -6.972 -50.823 1.00 91.75 202 THR A O 1
ATOM 1632 N N . THR A 1 203 ? -8.535 -8.058 -51.143 1.00 90.88 203 THR A N 1
ATOM 1633 C CA . THR A 1 203 ? -8.260 -8.455 -52.526 1.00 90.88 203 THR A CA 1
ATOM 1634 C C . THR A 1 203 ? -8.818 -7.411 -53.493 1.00 90.88 203 THR A C 1
ATOM 1636 O O . THR A 1 203 ? -9.863 -6.802 -53.265 1.00 90.88 203 THR A O 1
ATOM 1639 N N . PHE A 1 204 ? -8.098 -7.169 -54.588 1.00 90.31 204 PHE A N 1
ATOM 1640 C CA . PHE A 1 204 ? -8.492 -6.211 -55.621 1.00 90.31 204 PHE A CA 1
ATOM 1641 C C . PHE A 1 204 ? -8.493 -6.883 -56.988 1.00 90.31 204 PHE A C 1
ATOM 1643 O O . PHE A 1 204 ? -7.601 -7.676 -57.301 1.00 90.31 204 PHE A O 1
ATOM 1650 N N . ASP A 1 205 ? -9.446 -6.505 -57.835 1.00 88.12 205 ASP A N 1
ATOM 1651 C CA . ASP A 1 205 ? -9.432 -6.882 -59.241 1.00 88.12 205 ASP A CA 1
ATOM 1652 C C . ASP A 1 205 ? -8.210 -6.263 -59.937 1.00 88.12 205 ASP A C 1
ATOM 1654 O O . ASP A 1 205 ? -7.953 -5.057 -59.859 1.00 88.12 205 ASP A O 1
ATOM 1658 N N . LYS A 1 206 ? -7.435 -7.093 -60.640 1.00 89.50 206 LYS A N 1
ATOM 1659 C CA . LYS A 1 206 ? -6.168 -6.683 -61.261 1.00 89.50 206 LYS A CA 1
ATOM 1660 C C . LYS A 1 206 ? -6.341 -5.604 -62.338 1.00 89.50 206 LYS A C 1
ATOM 1662 O O . LYS A 1 206 ? -5.411 -4.827 -62.560 1.00 89.50 206 LYS A O 1
ATOM 1667 N N . GLN A 1 207 ? -7.475 -5.579 -63.036 1.00 89.88 207 GLN A N 1
ATOM 1668 C CA . GLN A 1 207 ? -7.728 -4.682 -64.164 1.00 89.88 207 GLN A CA 1
ATOM 1669 C C . GLN A 1 207 ? -8.490 -3.430 -63.738 1.00 89.88 207 GLN A C 1
ATOM 1671 O O . GLN A 1 207 ? -8.105 -2.325 -64.117 1.00 89.88 207 GLN A O 1
ATOM 1676 N N . THR A 1 208 ? -9.544 -3.584 -62.939 1.00 89.62 208 THR A N 1
ATOM 1677 C CA . THR A 1 208 ? -10.406 -2.466 -62.528 1.00 89.62 208 THR A CA 1
ATOM 1678 C C . THR A 1 208 ? -9.928 -1.794 -61.242 1.00 89.62 208 THR A C 1
ATOM 1680 O O . THR A 1 208 ? -10.370 -0.686 -60.942 1.00 89.62 208 THR A O 1
ATOM 1683 N N . ARG A 1 209 ? -9.011 -2.433 -60.493 1.00 87.00 209 ARG A N 1
ATOM 1684 C CA . ARG A 1 209 ? -8.580 -2.037 -59.137 1.00 87.00 209 ARG A CA 1
ATOM 1685 C C . ARG A 1 209 ? -9.744 -1.869 -58.160 1.00 87.00 209 ARG A C 1
ATOM 1687 O O . ARG A 1 209 ? -9.612 -1.174 -57.155 1.00 87.00 209 ARG A O 1
ATOM 1694 N N . GLN A 1 210 ? -10.881 -2.490 -58.449 1.00 89.56 210 GLN A N 1
ATOM 1695 C CA . GLN A 1 210 ? -12.017 -2.495 -57.548 1.00 89.56 210 GLN A CA 1
ATOM 1696 C C . GLN A 1 210 ? -11.754 -3.491 -56.417 1.00 89.56 210 GLN A C 1
ATOM 1698 O O . GLN A 1 210 ? -11.235 -4.580 -56.655 1.00 89.56 210 GLN A O 1
ATOM 1703 N N . GLN A 1 211 ? -12.087 -3.098 -55.190 1.00 87.56 211 GLN A N 1
ATOM 1704 C CA . GLN A 1 211 ? -12.053 -3.985 -54.031 1.00 87.56 211 GLN A CA 1
ATOM 1705 C C . GLN A 1 211 ? -13.046 -5.135 -54.240 1.00 87.56 211 GLN A C 1
ATOM 1707 O O . GLN A 1 211 ? -14.207 -4.880 -54.563 1.00 87.56 211 GLN A O 1
ATOM 1712 N N . LEU A 1 212 ? -12.567 -6.368 -54.083 1.00 88.25 212 LEU A N 1
ATOM 1713 C CA . LEU A 1 212 ? -13.371 -7.583 -54.174 1.00 88.25 212 LEU A CA 1
ATOM 1714 C C . LEU A 1 212 ? -13.868 -7.951 -52.776 1.00 88.25 212 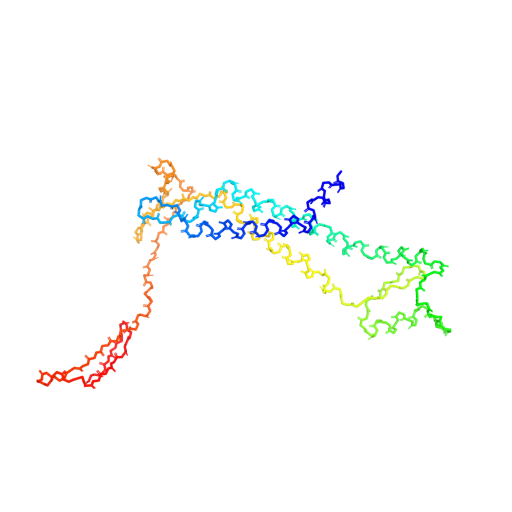LEU A C 1
ATOM 1716 O O . LEU A 1 212 ? -15.013 -7.651 -52.454 1.00 88.25 212 LEU A O 1
ATOM 1720 N N . ASP A 1 213 ? -12.979 -8.469 -51.927 1.00 88.56 213 ASP A N 1
ATOM 1721 C CA . ASP A 1 213 ? -13.318 -8.953 -50.589 1.00 88.56 213 ASP A CA 1
ATOM 1722 C C . ASP A 1 213 ? -12.275 -8.522 -49.549 1.00 88.56 213 ASP A C 1
ATOM 1724 O O . ASP A 1 213 ? -11.113 -8.245 -49.860 1.00 88.56 213 ASP A O 1
ATOM 1728 N N . GLU A 1 214 ? -12.708 -8.429 -48.294 1.00 90.62 214 GLU A N 1
ATOM 1729 C CA . GLU A 1 214 ? -11.847 -8.158 -47.145 1.00 90.62 214 GLU A CA 1
ATOM 1730 C C . GLU A 1 214 ? -11.785 -9.392 -46.247 1.00 90.62 214 GLU A C 1
ATOM 1732 O O . GLU A 1 214 ? -12.813 -9.961 -45.881 1.00 90.62 214 GLU A O 1
ATOM 1737 N N . TYR A 1 215 ? -10.569 -9.773 -45.870 1.00 90.00 215 TYR A N 1
ATOM 1738 C CA . TYR A 1 215 ? -10.290 -10.933 -45.044 1.00 90.00 215 TYR A CA 1
ATOM 1739 C C . TYR A 1 215 ? -9.576 -10.501 -43.767 1.00 90.00 215 TYR A C 1
ATOM 1741 O O . TYR A 1 215 ? -8.696 -9.635 -43.786 1.00 90.00 215 TYR A O 1
ATOM 1749 N N . THR A 1 216 ? -9.940 -11.149 -42.664 1.00 89.50 216 THR A N 1
ATOM 1750 C CA . THR A 1 216 ? -9.285 -11.005 -41.363 1.00 89.50 216 THR A CA 1
ATOM 1751 C C . THR A 1 216 ? -8.720 -12.362 -40.970 1.00 89.50 216 THR A C 1
ATOM 1753 O O . THR A 1 216 ? -9.451 -13.349 -40.977 1.00 89.50 216 THR A O 1
ATOM 1756 N N . THR A 1 217 ? -7.439 -12.413 -40.625 1.00 88.50 217 THR A N 1
ATOM 1757 C CA . THR A 1 217 ? -6.747 -13.621 -40.152 1.00 88.50 217 THR A CA 1
ATOM 1758 C C . THR A 1 217 ? -5.839 -13.280 -38.987 1.00 88.50 217 THR A C 1
ATOM 1760 O O . THR A 1 217 ? -5.536 -12.112 -38.761 1.00 88.50 217 THR A O 1
ATOM 1763 N N . ILE A 1 218 ? -5.358 -14.284 -38.269 1.00 87.31 218 ILE A N 1
ATOM 1764 C CA . ILE A 1 218 ? -4.242 -14.129 -37.332 1.00 87.31 218 ILE A CA 1
ATOM 1765 C C . ILE A 1 218 ? -2.962 -14.731 -37.919 1.00 87.31 218 ILE A C 1
ATOM 1767 O O . ILE A 1 218 ? -2.998 -15.509 -38.877 1.00 87.31 218 ILE A O 1
ATOM 1771 N N . GLU A 1 219 ? -1.814 -14.342 -37.367 1.00 78.50 219 GLU A N 1
ATOM 1772 C CA . GLU A 1 219 ? -0.515 -14.914 -37.731 1.00 78.50 219 GLU A CA 1
ATOM 1773 C C . GLU A 1 219 ? -0.518 -16.442 -37.525 1.00 78.50 219 GLU A C 1
ATOM 1775 O O . GLU A 1 219 ? -0.828 -16.930 -36.441 1.00 78.50 219 GLU A O 1
ATOM 1780 N N . GLY A 1 220 ? -0.190 -17.199 -38.580 1.00 76.88 220 GLY A N 1
ATOM 1781 C CA . GLY A 1 220 ? -0.177 -18.669 -38.569 1.00 76.88 220 GLY A CA 1
ATOM 1782 C C . GLY A 1 220 ? -1.446 -19.346 -39.105 1.00 76.88 220 GLY A C 1
ATOM 1783 O O . GLY A 1 220 ? -1.421 -20.555 -39.334 1.00 76.88 220 GLY A O 1
ATOM 1784 N N . GLU A 1 221 ? -2.523 -18.600 -39.368 1.00 84.62 221 GLU A N 1
ATOM 1785 C CA . GLU A 1 221 ? -3.734 -19.119 -40.017 1.00 84.62 221 GLU A CA 1
ATOM 1786 C C . GLU A 1 221 ? -3.704 -18.935 -41.541 1.00 84.62 221 GLU A C 1
ATOM 1788 O O . GLU A 1 221 ? -3.058 -18.035 -42.080 1.00 84.62 221 GLU A O 1
ATOM 1793 N N . THR A 1 222 ? -4.390 -19.832 -42.252 1.00 83.19 222 THR A N 1
ATOM 1794 C CA . THR A 1 222 ? -4.550 -19.763 -43.711 1.00 83.19 222 THR A CA 1
ATOM 1795 C C . THR A 1 222 ? -5.956 -19.284 -44.034 1.00 83.19 222 THR A C 1
ATOM 1797 O O . THR A 1 222 ? -6.923 -19.779 -43.460 1.00 83.19 222 THR A O 1
ATOM 1800 N N . VAL A 1 223 ? -6.060 -18.346 -44.973 1.00 85.44 223 VAL A N 1
ATOM 1801 C CA . VAL A 1 223 ? -7.334 -17.852 -45.497 1.00 85.44 223 VAL A CA 1
ATOM 1802 C C . VAL A 1 223 ? -7.521 -18.383 -46.909 1.00 85.44 223 VAL A C 1
ATOM 1804 O O . VAL A 1 223 ? -6.634 -18.214 -47.748 1.00 85.44 223 VAL A O 1
ATOM 1807 N N . ASP A 1 224 ? -8.675 -18.988 -47.169 1.00 79.75 224 ASP A N 1
ATOM 1808 C CA . ASP A 1 224 ? -9.080 -19.367 -48.520 1.00 79.75 224 ASP A CA 1
ATOM 1809 C C . ASP A 1 224 ? -9.531 -18.113 -49.291 1.00 79.75 224 ASP A C 1
ATOM 1811 O O . ASP A 1 224 ? -10.450 -17.410 -48.860 1.00 79.75 224 ASP A O 1
ATOM 1815 N N . LEU A 1 225 ? -8.841 -17.823 -50.401 1.00 77.94 225 LEU A N 1
ATOM 1816 C CA . LEU A 1 225 ? -9.058 -16.656 -51.270 1.00 77.94 225 LEU A CA 1
ATOM 1817 C C . LEU A 1 225 ? -10.016 -16.964 -52.420 1.00 77.94 225 LEU A C 1
ATOM 1819 O O . LEU A 1 225 ? -9.817 -18.005 -53.089 1.00 77.94 225 LEU A O 1
#

Sequence (225 aa):
MKPILDFFSSVKLTLALLLGLSLIAVGGTVWPVEQGAIQRFELYFQSIWFRSLLALLALNLAACTWKTFSRVIGEKRRLLNVLDNSSSSSPKTIELSGKTIDAVEHRLNQHGYRVVHENDKLLARRGLWGRWSLPILHLSILAVMLGGLASELGFVGTMNIYETHQSDKYFDWDIQGERPLGFTLRLDHFEPQYYPIELRFTTFDKQTRQQLDEYTTIEGETVDL

pLDDT: mean 84.88, std 9.17, range [47.5, 96.12]

Secondary structure (DSSP, 8-state):
-HHHHHHHT-HHHHHHHHHHHHHHHHHHHHSPPEETTEE-HHHHHTSHHHHHHHHHHHHHHHHHHHHHHHHHHHHHHHHHHHHHH-SS--S-----TT--HHHHHHHHHHTT-EEEEETTEEEEE---GGGTHHHHHHHHHHHHHHHHHHGGGS---B----TT-EEEEEEETTTTEEEEEEEEEE-----------EEEEEEE-TTT--EEEEEEEETT-----